Protein AF-A0A6C0DFT8-F1 (afdb_monomer)

Radius of gyration: 17.87 Å; Cα contacts (8 Å, |Δi|>4): 129; chains: 1; bounding box: 35×49×49 Å

Secondary structure (DSSP, 8-state):
--HHHHHHHHHHHHHHHHHHHHHHS-SSTTTT-GGGHHHHHHHHHHHHHHHHHHHHHHHHS-TTSHHHHHHHHHHHHHHHHHHHHSS-HHHHHHHHTTT--TTTSPPPSS---HHHHGGGHHHHHHHHHHHHHHHHHHHHHH-TTS-HHHHHHHHHHHHHHHHHHHHHHHHHTT-PPP--HHHHHHHHS--

Sequence (191 aa):
MDKYLLLTSIVFSVTIVSFIVEYIAPIIKNYGKYKESIKNGVYRFLHYYVFIYIGLFIFLFKSNSVHAYLYLLITLGLFCHWYLCECCILTYLELKSYDIDHNEYPTTFHPTFNSLFRDYADMFMSVVSVIFLITIGSIFYYNKSMPLYIKGLYTVFAVFFLKESVVRQRMNNQIQYPTDIRSFFMKYVHC

Solvent-accessible surface area (backbone atoms only — not comparable to full-atom values): 10799 Å² total; per-residue (Å²): 128,60,59,66,57,52,51,50,52,52,29,51,52,52,41,53,50,29,52,53,45,30,71,77,56,57,89,52,95,72,73,79,58,69,90,44,51,64,62,40,47,52,32,49,35,52,49,42,40,56,49,49,50,57,52,41,36,70,82,67,44,62,46,73,40,76,64,38,58,52,49,50,54,52,51,52,52,49,49,53,44,24,65,76,62,55,27,32,66,50,58,51,59,40,49,67,65,62,80,58,69,46,76,80,50,78,73,57,44,54,86,72,50,45,61,73,45,48,91,47,20,67,60,53,51,51,53,42,51,52,45,37,53,53,40,54,51,45,31,52,66,60,31,70,86,57,57,65,68,59,54,51,52,53,49,52,49,51,54,50,51,56,50,51,53,57,53,46,60,60,41,65,77,72,56,86,67,78,53,52,64,65,62,53,48,59,69,65,71,76,114

Structure (mmCIF, N/CA/C/O backbone):
data_AF-A0A6C0DFT8-F1
#
_entry.id   AF-A0A6C0DFT8-F1
#
loop_
_atom_site.group_PDB
_atom_site.id
_atom_site.type_symbol
_atom_site.label_atom_id
_atom_site.label_alt_id
_atom_site.label_comp_id
_atom_site.label_asym_id
_atom_site.label_entity_id
_atom_site.label_seq_id
_atom_site.pdbx_PDB_ins_code
_atom_site.Cartn_x
_atom_site.Cartn_y
_atom_site.Cartn_z
_atom_site.occupancy
_atom_site.B_iso_or_equiv
_atom_site.auth_seq_id
_atom_site.auth_comp_id
_atom_site.auth_asym_id
_atom_site.auth_atom_id
_atom_site.pdbx_PDB_model_num
ATOM 1 N N . MET A 1 1 ? -4.421 22.908 3.717 1.00 60.84 1 MET A N 1
ATOM 2 C CA . MET A 1 1 ? -4.441 22.093 2.485 1.00 60.84 1 MET A CA 1
ATOM 3 C C . MET A 1 1 ? -5.283 20.860 2.749 1.00 60.84 1 MET A C 1
ATOM 5 O O . MET A 1 1 ? -5.159 20.306 3.838 1.00 60.84 1 MET A O 1
ATOM 9 N N . ASP A 1 2 ? -6.160 20.476 1.822 1.00 88.44 2 ASP A N 1
ATOM 10 C CA . ASP A 1 2 ? -6.917 19.224 1.935 1.00 88.44 2 ASP A CA 1
ATOM 11 C C . ASP A 1 2 ? -5.931 18.045 2.066 1.00 88.44 2 ASP A C 1
ATOM 13 O O . ASP A 1 2 ? -4.943 17.965 1.334 1.00 88.44 2 ASP A O 1
ATOM 17 N N . LYS A 1 3 ? -6.160 17.161 3.041 1.00 88.88 3 LYS A N 1
ATOM 18 C CA . LYS A 1 3 ? -5.289 16.013 3.338 1.00 88.88 3 LYS A CA 1
ATOM 19 C C . LYS A 1 3 ? -5.222 15.036 2.166 1.00 88.88 3 LYS A C 1
ATOM 21 O O . LYS A 1 3 ? -4.167 14.454 1.924 1.00 88.88 3 LYS A O 1
ATOM 26 N N . TYR A 1 4 ? -6.317 14.895 1.424 1.00 87.75 4 TYR A N 1
ATOM 27 C CA . TYR A 1 4 ? -6.369 14.080 0.215 1.00 87.75 4 TYR A CA 1
ATOM 28 C C . TYR A 1 4 ? -5.584 14.718 -0.926 1.00 87.75 4 TYR A C 1
ATOM 30 O O . TYR A 1 4 ? -4.893 14.012 -1.659 1.00 87.75 4 TYR A O 1
ATOM 38 N N . LEU A 1 5 ? -5.616 16.048 -1.036 1.00 91.44 5 LEU A N 1
ATOM 39 C CA . LEU A 1 5 ? -4.786 16.766 -2.001 1.00 91.44 5 LEU A CA 1
ATOM 40 C C . LEU A 1 5 ? -3.299 16.609 -1.661 1.00 91.44 5 LEU A C 1
ATOM 42 O O . LEU A 1 5 ? -2.509 16.310 -2.547 1.00 91.44 5 LEU A O 1
ATOM 46 N N . LEU A 1 6 ? -2.924 16.724 -0.381 1.00 92.50 6 LEU A N 1
ATOM 47 C CA . LEU A 1 6 ? -1.550 16.473 0.068 1.00 92.50 6 LEU A CA 1
ATOM 48 C C . LEU A 1 6 ? -1.092 15.050 -0.264 1.00 92.50 6 LEU A C 1
ATOM 50 O O . LEU A 1 6 ? -0.026 14.881 -0.850 1.00 92.50 6 LEU A O 1
ATOM 54 N N . LEU A 1 7 ? -1.903 14.042 0.068 1.00 92.25 7 LEU A N 1
ATOM 55 C CA . LEU A 1 7 ? -1.623 12.647 -0.273 1.00 92.25 7 LEU A CA 1
ATOM 56 C C . LEU A 1 7 ? -1.415 12.477 -1.781 1.00 92.25 7 LEU A C 1
ATOM 58 O O . LEU A 1 7 ? -0.407 11.919 -2.204 1.00 92.25 7 LEU A O 1
ATOM 62 N N . THR A 1 8 ? -2.337 13.008 -2.583 1.00 93.06 8 THR A N 1
ATOM 63 C CA . THR A 1 8 ? -2.283 12.928 -4.047 1.00 93.06 8 THR A CA 1
ATOM 64 C C . THR A 1 8 ? -1.013 13.584 -4.591 1.00 93.06 8 THR A C 1
ATOM 66 O O . THR A 1 8 ? -0.341 12.994 -5.433 1.00 93.06 8 THR A O 1
ATOM 69 N N . SER A 1 9 ? -0.623 14.750 -4.069 1.00 93.62 9 SER A N 1
ATOM 70 C CA . SER A 1 9 ? 0.609 15.444 -4.464 1.00 93.62 9 SER A CA 1
ATOM 71 C C . SER A 1 9 ? 1.878 14.665 -4.110 1.00 93.62 9 SER A C 1
ATOM 73 O O . SER A 1 9 ? 2.820 14.639 -4.907 1.00 93.62 9 SER A O 1
ATOM 75 N N . ILE A 1 10 ? 1.910 13.998 -2.948 1.00 93.06 10 ILE A N 1
ATOM 76 C CA . ILE A 1 10 ? 3.029 13.125 -2.559 1.00 93.06 10 ILE A CA 1
ATOM 77 C C . ILE A 1 10 ? 3.113 11.942 -3.527 1.00 93.06 10 ILE A C 1
ATOM 79 O O . ILE A 1 10 ? 4.177 11.683 -4.085 1.00 93.06 10 ILE A O 1
ATOM 83 N N . VAL A 1 11 ? 1.994 11.259 -3.778 1.00 93.75 11 VAL A N 1
ATOM 84 C CA . VAL A 1 11 ? 1.933 10.104 -4.689 1.00 93.75 11 VAL A CA 1
ATOM 85 C C . VAL A 1 11 ? 2.362 10.498 -6.101 1.00 93.75 11 VAL A C 1
ATOM 87 O O . VAL A 1 11 ? 3.149 9.791 -6.731 1.00 93.75 11 VAL A O 1
ATOM 90 N N . PHE A 1 12 ? 1.895 11.647 -6.587 1.00 93.75 12 PHE A N 1
ATOM 91 C CA . PHE A 1 12 ? 2.265 12.165 -7.899 1.00 93.75 12 PHE A CA 1
ATOM 92 C C . PHE A 1 12 ? 3.772 12.431 -7.993 1.00 93.75 12 PHE A C 1
ATOM 94 O O . PHE A 1 12 ? 4.428 11.950 -8.916 1.00 93.75 12 PHE A O 1
ATOM 101 N N . SER A 1 13 ? 4.342 13.100 -6.987 1.00 93.75 13 SER A N 1
ATOM 102 C CA . SER A 1 13 ? 5.786 13.356 -6.899 1.00 93.75 13 SER A CA 1
ATOM 103 C C . SER A 1 13 ? 6.598 12.058 -6.896 1.00 93.75 13 SER A C 1
ATOM 105 O O . SER A 1 13 ? 7.537 11.911 -7.674 1.00 93.75 13 SER A O 1
ATOM 107 N N . VAL A 1 14 ? 6.205 11.080 -6.075 1.00 91.06 14 VAL A N 1
ATOM 108 C CA . VAL A 1 14 ? 6.872 9.769 -5.986 1.00 91.06 14 VAL A CA 1
ATOM 109 C C . VAL A 1 14 ? 6.783 9.004 -7.311 1.00 91.06 14 VAL A C 1
ATOM 111 O O . VAL A 1 14 ? 7.754 8.373 -7.725 1.00 91.06 14 VAL A O 1
ATOM 114 N N . THR A 1 15 ? 5.655 9.108 -8.016 1.00 90.25 15 THR A N 1
ATOM 115 C CA . THR A 1 15 ? 5.474 8.494 -9.340 1.00 90.25 15 THR A CA 1
ATOM 116 C C . THR A 1 15 ? 6.429 9.099 -10.368 1.00 90.25 15 THR A C 1
ATOM 118 O O . THR A 1 15 ? 7.072 8.359 -11.110 1.00 90.25 15 THR A O 1
ATOM 121 N N . ILE A 1 16 ? 6.583 10.427 -10.385 1.00 89.69 16 ILE A N 1
ATOM 122 C CA . ILE A 1 16 ? 7.549 11.104 -11.265 1.00 89.69 16 ILE A CA 1
ATOM 123 C C . ILE A 1 16 ? 8.976 10.646 -10.953 1.00 89.69 16 ILE A C 1
ATOM 125 O O . ILE A 1 16 ? 9.716 10.286 -11.867 1.00 89.69 16 ILE A O 1
ATOM 129 N N . VAL A 1 17 ? 9.359 10.616 -9.673 1.00 89.56 17 VAL A N 1
ATOM 130 C CA . VAL A 1 17 ? 10.700 10.168 -9.265 1.00 89.56 17 VAL A CA 1
ATOM 131 C C . VAL A 1 17 ? 10.945 8.723 -9.703 1.00 89.56 17 VAL A C 1
ATOM 133 O O . VAL A 1 17 ? 12.008 8.427 -10.239 1.00 89.56 17 VAL A O 1
ATOM 136 N N . SER A 1 18 ? 9.952 7.842 -9.557 1.00 86.25 18 SER A N 1
ATOM 137 C CA . SER A 1 18 ? 10.034 6.446 -10.004 1.00 86.25 18 SER A CA 1
ATOM 138 C C . SER A 1 18 ? 10.326 6.339 -11.499 1.00 86.25 18 SER A C 1
ATOM 140 O O . SER A 1 18 ? 11.191 5.569 -11.911 1.00 86.25 18 SER A O 1
ATOM 142 N N . PHE A 1 19 ? 9.670 7.160 -12.321 1.00 83.19 19 PHE A N 1
ATOM 143 C CA . PHE A 1 19 ? 9.948 7.208 -13.754 1.00 83.19 19 PHE A CA 1
ATOM 144 C C . PHE A 1 19 ? 11.358 7.690 -14.084 1.00 83.19 19 PHE A C 1
ATOM 146 O O . PHE A 1 19 ? 11.998 7.121 -14.965 1.00 83.19 19 PHE A O 1
ATOM 153 N N . ILE A 1 20 ? 11.850 8.712 -13.382 1.00 84.88 20 ILE A N 1
ATOM 154 C CA . ILE A 1 20 ? 13.210 9.227 -13.580 1.00 84.88 20 ILE A CA 1
ATOM 155 C C . ILE A 1 20 ? 14.244 8.154 -13.217 1.00 84.88 20 ILE A C 1
ATOM 157 O O . ILE A 1 20 ? 15.173 7.911 -13.985 1.00 84.88 20 ILE A O 1
ATOM 161 N N . VAL A 1 21 ? 14.072 7.480 -12.075 1.00 83.25 21 VAL A N 1
ATOM 162 C CA . VAL A 1 21 ?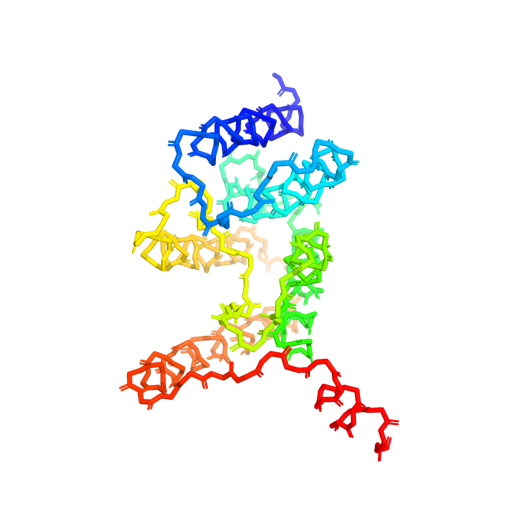 14.981 6.414 -11.623 1.00 83.25 21 VAL A CA 1
ATOM 163 C C . VAL A 1 21 ? 14.982 5.234 -12.595 1.00 83.25 21 VAL A C 1
ATOM 165 O O . VAL A 1 21 ? 16.050 4.714 -12.923 1.00 83.25 21 VAL A O 1
ATOM 168 N N . GLU A 1 22 ? 13.809 4.831 -13.081 1.00 77.00 22 GLU A N 1
ATOM 169 C CA . GLU A 1 22 ? 13.675 3.770 -14.082 1.00 77.00 22 GLU A CA 1
ATOM 170 C C . GLU A 1 22 ? 14.337 4.158 -15.411 1.00 77.00 22 GLU A C 1
ATOM 172 O O . GLU A 1 22 ? 15.022 3.343 -16.017 1.00 77.00 22 GLU A O 1
ATOM 177 N N . TYR A 1 23 ? 14.188 5.412 -15.846 1.00 79.25 23 TYR A N 1
ATOM 178 C CA . TYR A 1 23 ? 14.810 5.905 -17.075 1.00 79.25 23 TYR A CA 1
ATOM 179 C C . TYR A 1 23 ? 16.343 5.904 -16.993 1.00 79.25 23 TYR A C 1
ATOM 181 O O . TYR A 1 23 ? 17.013 5.537 -17.955 1.00 79.25 23 TYR A O 1
ATOM 189 N N . ILE A 1 24 ? 16.904 6.298 -15.844 1.00 83.12 24 ILE A N 1
ATOM 190 C CA . ILE A 1 24 ? 18.359 6.338 -15.626 1.00 83.12 24 ILE A CA 1
ATOM 191 C C . ILE A 1 24 ? 18.943 4.924 -15.518 1.00 83.12 24 ILE A C 1
ATOM 193 O O . ILE A 1 24 ? 20.048 4.674 -15.999 1.00 83.12 24 ILE A O 1
ATOM 197 N N . ALA A 1 25 ? 18.225 4.002 -14.878 1.00 78.38 25 ALA A N 1
ATOM 198 C CA . ALA A 1 25 ? 18.703 2.646 -14.649 1.00 78.38 25 ALA A CA 1
ATOM 199 C C . ALA A 1 25 ? 17.542 1.637 -14.765 1.00 78.38 25 ALA A C 1
ATOM 201 O O . ALA A 1 25 ? 16.952 1.247 -13.755 1.00 78.38 25 ALA A O 1
ATOM 202 N N . PRO A 1 26 ? 17.197 1.187 -15.979 1.00 72.81 26 PRO A N 1
ATOM 203 C CA . PRO A 1 26 ? 16.025 0.347 -16.192 1.00 72.81 26 PRO A CA 1
ATOM 204 C C . PRO A 1 26 ? 16.167 -0.994 -15.473 1.00 72.81 26 PRO A C 1
ATOM 206 O O . PRO A 1 26 ? 17.194 -1.667 -15.578 1.00 72.81 26 PRO A O 1
ATOM 209 N N . ILE A 1 27 ? 15.122 -1.391 -14.749 1.00 66.94 27 ILE A N 1
ATOM 210 C CA . ILE A 1 27 ? 15.013 -2.723 -14.139 1.00 66.94 27 ILE A CA 1
ATOM 211 C C . ILE A 1 27 ? 14.779 -3.764 -15.238 1.00 66.94 27 ILE A C 1
ATOM 213 O O . ILE A 1 27 ? 15.272 -4.890 -15.162 1.00 66.94 27 ILE A O 1
ATOM 217 N N . ILE A 1 28 ? 14.062 -3.372 -16.293 1.00 67.62 28 ILE A N 1
ATOM 218 C CA . ILE A 1 28 ? 13.701 -4.234 -17.416 1.00 67.62 28 ILE A CA 1
ATOM 219 C C . ILE A 1 28 ? 14.394 -3.713 -18.674 1.00 67.62 28 ILE A C 1
ATOM 221 O O . ILE A 1 28 ? 14.113 -2.611 -19.146 1.00 67.62 28 ILE A O 1
ATOM 225 N N . LYS A 1 29 ? 15.292 -4.526 -19.247 1.00 60.53 29 LYS A N 1
ATOM 226 C CA . LYS A 1 29 ? 16.167 -4.143 -20.374 1.00 60.53 29 LYS A CA 1
ATOM 227 C C . LYS A 1 29 ? 15.417 -3.693 -21.645 1.00 60.53 29 LYS A C 1
ATOM 229 O O . LYS A 1 29 ? 16.017 -3.024 -22.477 1.00 60.53 29 LYS A O 1
ATOM 234 N N . ASN A 1 30 ? 14.118 -3.990 -21.769 1.00 56.47 30 ASN A N 1
ATOM 235 C CA . ASN A 1 30 ? 13.268 -3.671 -22.928 1.00 56.47 30 ASN A CA 1
ATOM 236 C C . ASN A 1 30 ? 12.227 -2.557 -22.686 1.00 56.47 30 ASN A C 1
ATOM 238 O O . ASN A 1 30 ? 11.236 -2.473 -23.407 1.00 56.47 30 ASN A O 1
ATOM 242 N N . TYR A 1 31 ? 12.459 -1.653 -21.730 1.00 55.62 31 TYR A N 1
ATOM 243 C CA . TYR A 1 31 ? 11.561 -0.531 -21.387 1.00 55.62 31 TYR A CA 1
ATOM 244 C C . TYR A 1 31 ? 11.181 0.414 -22.568 1.00 55.62 31 TYR A C 1
ATOM 246 O O . TYR A 1 31 ? 10.313 1.273 -22.444 1.00 55.62 31 TYR A O 1
ATOM 254 N N . GLY A 1 32 ? 11.804 0.262 -23.743 1.00 51.97 32 GLY A N 1
ATOM 255 C CA . GLY A 1 32 ? 11.745 1.179 -24.889 1.00 51.97 32 GLY A CA 1
ATOM 256 C C . GLY A 1 32 ? 10.455 1.234 -25.727 1.00 51.97 32 GLY A C 1
ATOM 257 O O . GLY A 1 32 ? 10.418 1.996 -26.694 1.00 51.97 32 GLY A O 1
ATOM 258 N N . LYS A 1 33 ? 9.377 0.501 -25.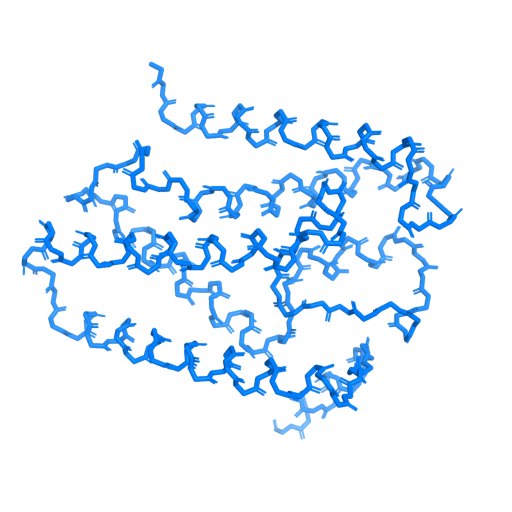410 1.00 55.56 33 LYS A N 1
ATOM 259 C CA . LYS A 1 33 ? 8.088 0.650 -26.125 1.00 55.56 33 LYS A CA 1
ATOM 260 C C . LYS A 1 33 ? 7.224 1.735 -25.461 1.00 55.56 33 LYS A C 1
ATOM 262 O O . LYS A 1 33 ? 6.320 1.461 -24.680 1.00 55.56 33 LYS A O 1
ATOM 267 N N . TYR A 1 34 ? 7.465 2.995 -25.832 1.00 50.66 34 TYR A N 1
ATOM 268 C CA . TYR A 1 34 ? 6.777 4.203 -25.327 1.00 50.66 34 TYR A CA 1
ATOM 269 C C . TYR A 1 34 ? 5.237 4.132 -25.266 1.00 50.66 34 TYR A C 1
ATOM 271 O O . TYR A 1 34 ? 4.624 4.839 -24.468 1.00 50.66 34 TYR A O 1
ATOM 279 N N . LYS A 1 35 ? 4.592 3.287 -26.082 1.00 49.09 35 LYS A N 1
ATOM 280 C CA . LYS A 1 35 ? 3.126 3.166 -26.144 1.00 49.09 35 LYS A CA 1
ATOM 281 C C . LYS A 1 35 ? 2.502 2.549 -24.880 1.00 49.09 35 LYS A C 1
ATOM 283 O O . LYS A 1 35 ? 1.315 2.755 -24.647 1.00 49.09 35 LYS A O 1
ATOM 288 N N . GLU A 1 36 ? 3.290 1.867 -24.046 1.00 60.12 36 GLU A N 1
ATOM 289 C CA . GLU A 1 36 ? 2.834 1.257 -22.782 1.00 60.12 36 GLU A CA 1
ATOM 290 C C . GLU A 1 36 ? 3.220 2.080 -21.532 1.00 60.12 36 GLU A C 1
ATOM 292 O O . GLU A 1 36 ? 2.701 1.841 -20.443 1.00 60.12 36 GLU A O 1
ATOM 297 N N . SER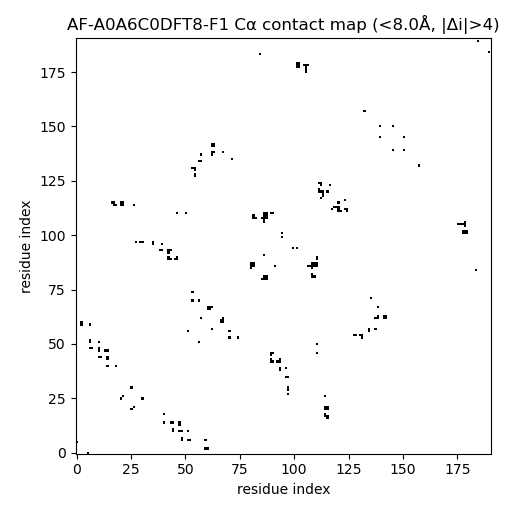 A 1 37 ? 4.024 3.141 -21.697 1.00 67.94 37 SER A N 1
ATOM 298 C CA . SER A 1 37 ? 4.521 4.012 -20.614 1.00 67.94 37 SER A CA 1
ATOM 299 C C . SER A 1 37 ? 3.409 4.674 -19.784 1.00 67.94 37 SER A C 1
ATOM 301 O O . SER A 1 37 ? 3.461 4.669 -18.553 1.00 67.94 37 SER A O 1
ATOM 303 N N . ILE A 1 38 ? 2.358 5.198 -20.430 1.00 76.62 38 ILE A N 1
ATOM 304 C CA . ILE A 1 38 ? 1.273 5.905 -19.722 1.00 76.62 38 ILE A CA 1
ATOM 305 C C . ILE A 1 38 ? 0.462 4.935 -18.859 1.00 76.62 38 ILE A C 1
ATOM 307 O O . ILE A 1 38 ? 0.155 5.237 -17.707 1.00 76.62 38 ILE A O 1
ATOM 311 N N . LYS A 1 39 ? 0.135 3.756 -19.399 1.00 80.50 39 LYS A N 1
ATOM 312 C CA . LYS A 1 39 ? -0.624 2.725 -18.684 1.00 80.50 39 LYS A CA 1
ATOM 313 C C . LYS A 1 39 ? 0.150 2.243 -17.452 1.00 80.50 39 LYS A C 1
ATOM 315 O O . LYS A 1 39 ? -0.421 2.182 -16.364 1.00 80.50 39 LYS A O 1
ATOM 320 N N . ASN A 1 40 ? 1.454 2.019 -17.603 1.00 75.94 40 ASN A N 1
ATOM 321 C CA . ASN A 1 40 ? 2.339 1.639 -16.499 1.00 75.94 40 ASN A CA 1
ATOM 322 C C . ASN A 1 40 ? 2.432 2.759 -15.463 1.00 75.94 40 ASN A C 1
ATOM 324 O O . ASN A 1 40 ? 2.414 2.491 -14.266 1.00 75.94 40 ASN A O 1
ATOM 328 N N . GLY A 1 41 ? 2.425 4.019 -15.904 1.00 80.06 41 GLY A N 1
ATOM 329 C CA . GLY A 1 41 ? 2.352 5.178 -15.015 1.00 80.06 41 GLY A CA 1
ATOM 330 C C . GLY A 1 41 ? 1.092 5.240 -14.181 1.00 80.06 41 GLY A C 1
ATOM 331 O O . GLY A 1 41 ? 1.173 5.518 -12.988 1.00 80.06 41 GLY A O 1
ATOM 332 N N . VAL A 1 42 ? -0.059 4.930 -14.774 1.00 86.75 42 VAL A N 1
ATOM 333 C CA . VAL A 1 42 ? -1.324 4.850 -14.036 1.00 86.75 42 VAL A CA 1
ATOM 334 C C . VAL A 1 42 ? -1.273 3.721 -13.007 1.00 86.75 42 VAL A C 1
ATOM 336 O O . VAL A 1 42 ? -1.652 3.941 -11.857 1.00 86.75 42 VAL A O 1
ATOM 339 N N . TYR A 1 43 ? -0.764 2.539 -13.367 1.00 84.75 43 TYR A N 1
ATOM 340 C CA . TYR A 1 43 ? -0.636 1.435 -12.410 1.00 84.75 43 TYR A CA 1
ATOM 341 C C . TYR A 1 43 ? 0.329 1.759 -11.273 1.00 84.75 43 TYR A C 1
ATOM 343 O O . TYR A 1 43 ? -0.050 1.598 -10.113 1.00 84.75 43 TYR A O 1
ATOM 351 N N . ARG A 1 44 ? 1.510 2.309 -11.577 1.00 83.81 44 ARG A N 1
ATOM 352 C CA . ARG A 1 44 ? 2.474 2.782 -10.572 1.00 83.81 44 ARG A CA 1
ATOM 353 C C . ARG A 1 44 ? 1.862 3.839 -9.660 1.00 83.81 44 ARG A C 1
ATOM 355 O O . ARG A 1 44 ? 1.983 3.731 -8.443 1.00 83.81 44 ARG A O 1
ATOM 362 N N . PHE A 1 45 ? 1.153 4.816 -10.226 1.00 89.94 45 PHE A N 1
ATOM 363 C CA . PHE A 1 45 ? 0.465 5.849 -9.455 1.00 89.94 45 PHE A CA 1
ATOM 364 C C . PHE A 1 45 ? -0.548 5.240 -8.483 1.00 89.94 45 PHE A C 1
ATOM 366 O O . PHE A 1 45 ? -0.506 5.540 -7.293 1.00 89.94 45 PHE A O 1
ATOM 373 N N . LEU A 1 46 ? -1.433 4.358 -8.958 1.00 89.62 46 LEU A N 1
ATOM 374 C CA . LEU A 1 46 ? -2.437 3.703 -8.113 1.00 89.62 46 LEU A CA 1
ATOM 375 C C . LEU A 1 46 ? -1.788 2.846 -7.023 1.00 89.62 46 LEU A C 1
ATOM 377 O O . LEU A 1 46 ? -2.236 2.833 -5.877 1.00 89.62 46 LEU A O 1
ATOM 381 N N . HIS A 1 47 ? -0.710 2.154 -7.372 1.00 85.88 47 HIS A N 1
ATOM 382 C CA . HIS A 1 47 ? 0.022 1.276 -6.472 1.00 85.88 47 HIS A CA 1
ATOM 383 C C . HIS A 1 47 ? 0.701 2.070 -5.356 1.00 85.88 47 HIS A C 1
ATOM 385 O O . HIS A 1 47 ? 0.544 1.746 -4.177 1.00 85.88 47 HIS A O 1
ATOM 391 N N . TYR A 1 48 ? 1.368 3.172 -5.699 1.00 88.06 48 TYR A N 1
ATOM 392 C CA . TYR A 1 48 ? 1.911 4.106 -4.717 1.00 88.06 48 TYR A CA 1
ATOM 393 C C . TYR A 1 48 ? 0.822 4.814 -3.926 1.00 88.06 48 TYR A C 1
ATOM 395 O O . TYR A 1 48 ? 1.013 5.036 -2.735 1.00 88.06 48 TYR A O 1
ATOM 403 N N . TYR A 1 49 ? -0.327 5.117 -4.531 1.00 89.88 49 TYR A N 1
ATOM 404 C CA . TYR A 1 49 ? -1.453 5.714 -3.821 1.00 89.88 49 TYR A CA 1
ATOM 405 C C . TYR A 1 49 ? -1.917 4.815 -2.682 1.00 89.88 49 TYR A C 1
ATOM 407 O O . TYR A 1 49 ? -1.972 5.255 -1.536 1.00 89.88 49 TYR A O 1
ATOM 415 N N . VAL A 1 50 ? -2.193 3.546 -2.986 1.00 86.94 50 VAL A N 1
ATOM 416 C CA . VAL A 1 50 ? -2.595 2.545 -1.992 1.00 86.94 50 VAL A CA 1
ATOM 417 C C . VAL A 1 50 ? -1.549 2.445 -0.886 1.00 86.94 50 VAL A C 1
ATOM 419 O O . VAL A 1 50 ? -1.882 2.489 0.298 1.00 86.94 50 VAL A O 1
ATOM 422 N N . PHE A 1 51 ? -0.278 2.364 -1.260 1.00 83.94 51 PHE A N 1
ATOM 423 C CA . PHE A 1 51 ? 0.787 2.136 -0.300 1.00 83.94 51 PHE A CA 1
ATOM 424 C C . PHE A 1 51 ? 1.074 3.343 0.599 1.00 83.94 51 PHE A C 1
ATOM 426 O O . PHE A 1 51 ? 1.169 3.212 1.819 1.00 83.94 51 PHE A O 1
ATOM 433 N N . ILE A 1 52 ? 1.174 4.535 0.012 1.00 87.75 52 ILE A N 1
ATOM 434 C CA . ILE A 1 52 ? 1.405 5.785 0.740 1.00 87.75 52 ILE A CA 1
ATOM 435 C C . ILE A 1 52 ? 0.184 6.112 1.599 1.00 87.75 52 ILE A C 1
ATOM 437 O O . ILE A 1 52 ? 0.351 6.557 2.731 1.00 87.75 52 ILE A O 1
ATOM 441 N N . TYR A 1 53 ? -1.034 5.834 1.122 1.00 88.88 53 TYR A N 1
ATOM 442 C CA . TYR A 1 53 ? -2.234 5.938 1.949 1.00 88.88 53 TYR A CA 1
ATOM 443 C C . TYR A 1 53 ? -2.138 5.031 3.180 1.00 88.88 53 TYR A C 1
ATOM 445 O O . TYR A 1 53 ? -2.387 5.497 4.291 1.00 88.88 53 TYR A O 1
ATOM 453 N N . ILE A 1 54 ? -1.723 3.771 3.004 1.00 86.69 54 ILE A N 1
ATOM 454 C CA . ILE A 1 54 ? -1.546 2.829 4.116 1.00 86.69 54 ILE A CA 1
ATOM 455 C C . ILE A 1 54 ? -0.495 3.330 5.112 1.00 86.69 54 ILE A C 1
ATOM 457 O O . ILE A 1 54 ? -0.768 3.365 6.315 1.00 86.69 54 ILE A O 1
ATOM 461 N N . GLY A 1 55 ? 0.684 3.715 4.619 1.00 83.56 55 GLY A N 1
ATOM 462 C CA . GLY A 1 55 ? 1.831 4.083 5.449 1.00 83.56 55 GLY A CA 1
ATOM 463 C C . GLY A 1 55 ? 1.724 5.463 6.100 1.00 83.56 55 GLY A C 1
ATOM 464 O O . GLY A 1 55 ? 2.208 5.655 7.211 1.00 83.56 55 GLY A O 1
ATOM 465 N N . LEU A 1 56 ? 1.075 6.435 5.453 1.00 86.31 56 LEU A N 1
ATOM 466 C CA . LEU A 1 56 ? 0.980 7.807 5.964 1.00 86.31 56 LEU A CA 1
ATOM 467 C C . LEU A 1 56 ? -0.340 8.122 6.668 1.00 86.31 56 L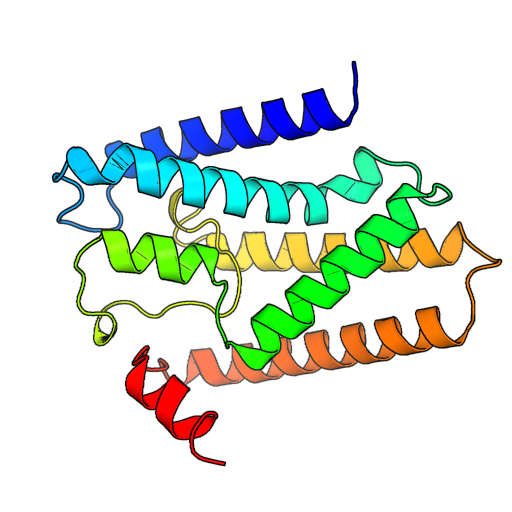EU A C 1
ATOM 469 O O . LEU A 1 56 ? -0.534 9.257 7.111 1.00 86.31 56 LEU A O 1
ATOM 473 N N . PHE A 1 57 ? -1.246 7.151 6.808 1.00 88.81 57 PHE A N 1
ATOM 474 C CA . PHE A 1 57 ? -2.567 7.403 7.378 1.00 88.81 57 PHE A CA 1
ATOM 475 C C . PHE A 1 57 ? -2.509 8.079 8.749 1.00 88.81 57 PHE A C 1
ATOM 477 O O . PHE A 1 57 ? -3.213 9.064 8.955 1.00 88.81 57 PHE A O 1
ATOM 484 N N . ILE A 1 58 ? -1.646 7.611 9.656 1.00 85.06 58 ILE A N 1
ATOM 485 C CA . ILE A 1 58 ? -1.535 8.171 11.011 1.00 85.06 58 ILE A CA 1
ATOM 486 C C . ILE A 1 58 ? -1.070 9.637 11.023 1.00 85.06 58 ILE A C 1
ATOM 488 O O . ILE A 1 58 ? -1.467 10.405 11.897 1.00 85.06 58 ILE A O 1
ATOM 492 N N . PHE A 1 59 ? -0.264 10.047 10.041 1.00 84.62 59 PHE A N 1
ATOM 493 C CA . PHE A 1 59 ? 0.234 11.420 9.926 1.00 84.62 59 PHE A CA 1
ATOM 494 C C . PHE A 1 59 ? -0.788 12.346 9.266 1.00 84.62 59 PHE A C 1
ATOM 496 O O . PHE A 1 59 ? -0.866 13.533 9.586 1.00 84.62 59 PHE A O 1
ATOM 503 N N . LEU A 1 60 ? -1.582 11.810 8.340 1.00 85.75 60 LEU A N 1
ATOM 504 C CA . LEU A 1 60 ? -2.529 12.593 7.556 1.00 85.75 60 LEU A CA 1
ATOM 505 C C . LEU A 1 60 ? -3.903 12.666 8.221 1.00 85.75 60 LEU A C 1
ATOM 507 O O . LEU A 1 60 ? -4.516 13.732 8.242 1.00 85.75 60 LEU A O 1
ATOM 511 N N . PHE A 1 61 ? -4.408 11.586 8.810 1.00 86.06 61 PHE A N 1
ATOM 512 C CA . PHE A 1 61 ? -5.783 11.470 9.294 1.00 86.06 61 PHE A CA 1
ATOM 513 C C . PHE A 1 61 ? -5.838 11.259 10.807 1.00 86.06 61 PHE A C 1
ATOM 515 O O . PHE A 1 61 ? -4.977 10.632 11.410 1.00 86.06 61 PHE A O 1
ATOM 522 N N . LYS A 1 62 ? -6.876 11.811 11.449 1.00 81.69 62 LYS A N 1
ATOM 523 C CA . LYS A 1 62 ? -7.080 11.598 12.886 1.00 81.69 62 LYS A CA 1
ATOM 524 C C . LYS A 1 62 ? -7.616 10.192 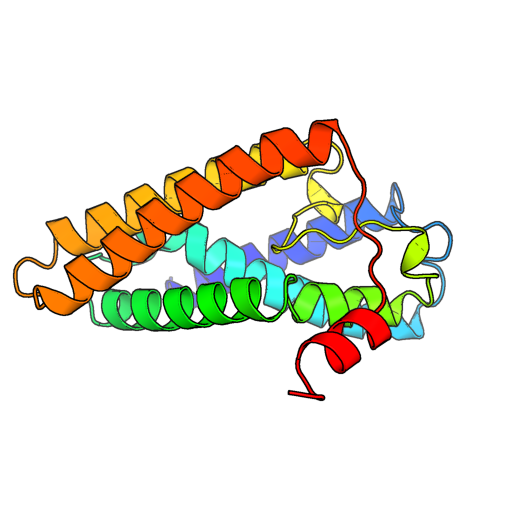13.106 1.00 81.69 62 LYS A C 1
ATOM 526 O O . LYS A 1 62 ? -8.623 9.818 12.500 1.00 81.69 62 LYS A O 1
ATOM 531 N N . SER A 1 63 ? -7.010 9.475 14.043 1.00 78.38 63 SER A N 1
ATOM 532 C CA . SER A 1 63 ? -7.381 8.097 14.344 1.00 78.38 63 SER A CA 1
ATOM 533 C C . SER A 1 63 ? -8.838 7.938 14.781 1.00 78.38 63 SER A C 1
ATOM 535 O O . SER A 1 63 ? -9.394 6.898 14.490 1.00 78.38 63 SER A O 1
ATOM 537 N N . ASN A 1 64 ? -9.501 8.933 15.391 1.00 71.06 64 ASN A N 1
ATOM 538 C CA . ASN A 1 64 ? -10.900 8.807 15.853 1.00 71.06 64 ASN A CA 1
ATOM 539 C C . ASN A 1 64 ? -11.994 9.148 14.812 1.00 71.06 64 ASN A C 1
ATOM 541 O O . ASN A 1 64 ? -13.146 9.380 15.176 1.00 71.06 64 ASN A O 1
ATOM 545 N N . SER A 1 65 ? -11.638 9.266 13.533 1.00 77.12 65 SER A N 1
ATOM 546 C CA . SER A 1 65 ? -12.544 9.761 12.487 1.00 77.12 65 SER A CA 1
ATOM 547 C C . SER A 1 65 ? -13.183 8.634 11.668 1.00 77.12 65 SER A C 1
ATOM 549 O O . SER A 1 65 ? -12.708 7.501 11.677 1.00 77.12 65 SER A O 1
ATOM 551 N N . VAL A 1 66 ? -14.220 8.951 10.879 1.00 84.44 66 VAL A N 1
ATOM 552 C CA . VAL A 1 66 ? -14.815 8.029 9.882 1.00 84.44 66 VAL A CA 1
ATOM 553 C C . VAL A 1 66 ? -13.747 7.435 8.952 1.00 84.44 66 VAL A C 1
ATOM 555 O O . VAL A 1 66 ? -13.840 6.279 8.541 1.00 84.44 66 VAL A O 1
ATOM 558 N N . HIS A 1 67 ? -12.675 8.187 8.691 1.00 87.31 67 HIS A N 1
ATOM 559 C CA . HIS A 1 67 ? -11.541 7.732 7.894 1.00 87.31 67 HIS A CA 1
ATOM 560 C C . HIS A 1 67 ? -10.842 6.503 8.483 1.00 87.31 67 HIS A C 1
ATOM 562 O O . HIS A 1 67 ? -10.267 5.739 7.720 1.00 87.31 67 HIS A O 1
ATOM 568 N N . ALA A 1 68 ? -10.905 6.277 9.799 1.00 89.00 68 ALA A N 1
ATOM 569 C CA . ALA A 1 68 ? -10.323 5.092 10.423 1.00 89.00 68 ALA A CA 1
ATOM 570 C C . ALA A 1 68 ? -11.092 3.818 10.060 1.00 89.00 68 ALA A C 1
ATOM 572 O O . ALA A 1 68 ? -10.475 2.808 9.746 1.00 89.00 68 ALA A O 1
ATOM 573 N N . TYR A 1 69 ? -12.427 3.866 10.021 1.00 88.19 69 TYR A N 1
ATOM 574 C CA . TYR A 1 69 ? -13.233 2.730 9.561 1.00 88.19 69 TYR A CA 1
ATOM 575 C C . TYR A 1 69 ? -13.008 2.447 8.076 1.00 88.19 69 TYR A C 1
ATOM 577 O O . TYR A 1 69 ? -12.862 1.291 7.690 1.00 88.19 69 TYR A O 1
ATOM 585 N N . LEU A 1 70 ? -12.924 3.499 7.255 1.00 89.19 70 LEU A N 1
ATOM 586 C CA . LEU A 1 70 ? -12.607 3.362 5.834 1.00 89.19 70 LEU A CA 1
ATOM 587 C C . LEU A 1 70 ? -11.209 2.761 5.626 1.00 89.19 70 LEU A C 1
ATOM 589 O O . LEU A 1 70 ? -11.046 1.850 4.821 1.00 89.19 70 LEU A O 1
ATOM 593 N N . TYR A 1 71 ? -10.219 3.230 6.385 1.00 91.12 71 TYR A N 1
ATOM 594 C CA . TYR A 1 71 ? -8.860 2.696 6.366 1.00 91.12 71 TYR A CA 1
ATOM 595 C C . TYR A 1 71 ? -8.825 1.215 6.735 1.00 91.12 71 TYR A C 1
ATOM 597 O O . TYR A 1 71 ? -8.223 0.414 6.021 1.00 91.12 71 TYR A O 1
ATOM 605 N N . LEU A 1 72 ? -9.503 0.839 7.824 1.00 91.44 72 LEU A N 1
ATOM 606 C CA . LEU A 1 72 ? -9.654 -0.554 8.221 1.00 91.44 72 LEU A CA 1
ATOM 607 C C . LEU A 1 72 ? -10.269 -1.355 7.060 1.00 91.44 72 LEU A C 1
ATOM 609 O O . LEU A 1 72 ? -9.637 -2.288 6.567 1.00 91.44 72 LEU A O 1
ATOM 613 N N . LEU A 1 73 ? -11.427 -0.958 6.536 1.00 91.12 73 LEU A N 1
ATOM 614 C CA . LEU A 1 73 ? -12.091 -1.691 5.454 1.00 91.12 73 LEU A CA 1
ATOM 615 C C . LEU A 1 73 ? -11.191 -1.886 4.218 1.00 91.12 73 LEU A C 1
ATOM 617 O O . LEU A 1 73 ? -11.083 -3.000 3.705 1.00 91.12 73 LEU A O 1
ATOM 621 N N . ILE A 1 74 ? -10.515 -0.823 3.769 1.00 89.56 74 ILE A N 1
ATOM 622 C CA . ILE A 1 74 ? -9.596 -0.872 2.622 1.00 89.56 74 ILE A CA 1
ATOM 623 C C . ILE A 1 74 ? -8.426 -1.815 2.907 1.00 89.56 74 ILE A C 1
ATOM 625 O O . ILE A 1 74 ? -8.099 -2.659 2.075 1.00 89.56 74 ILE A O 1
ATOM 629 N N . THR A 1 75 ? -7.804 -1.701 4.082 1.00 89.19 75 THR A N 1
ATOM 630 C CA . THR A 1 75 ? -6.658 -2.545 4.448 1.00 89.19 75 THR A CA 1
ATOM 631 C C . THR A 1 75 ? -7.049 -4.014 4.536 1.00 89.19 75 THR A C 1
ATOM 633 O O . THR A 1 75 ? -6.329 -4.852 4.005 1.00 89.19 75 THR A O 1
ATOM 636 N N . LEU A 1 76 ? -8.220 -4.338 5.091 1.00 88.75 76 LEU A N 1
ATOM 637 C CA . LEU A 1 76 ? -8.743 -5.706 5.100 1.00 88.75 76 LEU A CA 1
ATOM 638 C C . LEU A 1 76 ? -8.917 -6.256 3.682 1.00 88.75 76 LEU A C 1
ATOM 640 O O . LEU A 1 76 ? -8.452 -7.357 3.396 1.00 88.75 76 LEU A O 1
ATOM 644 N N . GLY A 1 77 ? -9.542 -5.483 2.789 1.00 87.88 77 GLY A N 1
ATOM 645 C CA . GLY A 1 77 ? -9.712 -5.876 1.390 1.00 87.88 77 GLY A CA 1
ATOM 646 C C . GLY A 1 77 ? -8.376 -6.137 0.694 1.00 87.88 77 GLY A C 1
ATOM 647 O O . GLY A 1 77 ? -8.232 -7.141 0.001 1.00 87.88 77 GLY A O 1
ATOM 648 N N . LEU A 1 78 ? -7.379 -5.282 0.932 1.00 84.62 78 LEU A N 1
ATOM 649 C CA . LEU A 1 78 ? -6.035 -5.442 0.376 1.00 84.62 78 LEU A CA 1
ATOM 650 C C . LEU A 1 78 ? -5.311 -6.669 0.928 1.00 84.62 78 LEU A C 1
ATOM 652 O O . LEU A 1 78 ? -4.681 -7.378 0.153 1.00 84.62 78 LEU A O 1
ATOM 656 N N . PHE A 1 79 ? -5.431 -6.966 2.223 1.00 79.56 79 PHE A N 1
ATOM 657 C CA . PHE A 1 79 ? -4.843 -8.183 2.786 1.00 79.56 79 PHE A CA 1
ATOM 658 C C . PHE A 1 79 ? -5.502 -9.440 2.249 1.00 79.56 79 PHE A C 1
ATOM 660 O O . PHE A 1 79 ? -4.788 -10.364 1.874 1.00 79.56 79 PHE A O 1
ATOM 667 N N . CYS A 1 80 ? -6.834 -9.477 2.178 1.00 82.88 80 CYS A N 1
ATOM 668 C CA . CYS A 1 80 ? -7.543 -10.596 1.566 1.00 82.88 80 CYS A CA 1
ATOM 669 C C . CYS A 1 80 ? -7.119 -10.771 0.105 1.00 82.88 80 CYS A C 1
ATOM 671 O O . CYS A 1 80 ? -6.820 -11.886 -0.308 1.00 82.88 80 CYS A O 1
ATOM 673 N N . HIS A 1 81 ? -7.035 -9.673 -0.652 1.00 81.00 81 HIS A N 1
ATOM 674 C CA . HIS A 1 81 ? -6.560 -9.682 -2.034 1.00 81.00 81 HIS A CA 1
ATOM 675 C C . HIS A 1 81 ? -5.134 -10.233 -2.133 1.00 81.00 81 HIS A C 1
ATOM 677 O O . HIS A 1 81 ? -4.903 -11.184 -2.872 1.00 81.00 81 HIS A O 1
ATOM 683 N N . TRP A 1 82 ? -4.178 -9.693 -1.373 1.00 75.69 82 TRP A N 1
ATOM 684 C CA . TRP A 1 82 ? -2.792 -10.166 -1.419 1.00 75.69 82 TRP A CA 1
ATOM 685 C C . TRP A 1 82 ? -2.684 -11.626 -0.985 1.00 75.69 82 TRP A C 1
ATOM 687 O O . TRP A 1 82 ? -2.003 -12.395 -1.650 1.00 75.69 82 TRP A O 1
ATOM 697 N N . TYR A 1 83 ? -3.411 -12.029 0.060 1.00 74.50 83 TYR A N 1
ATOM 698 C CA . TYR A 1 83 ? -3.443 -13.406 0.546 1.00 74.50 83 TYR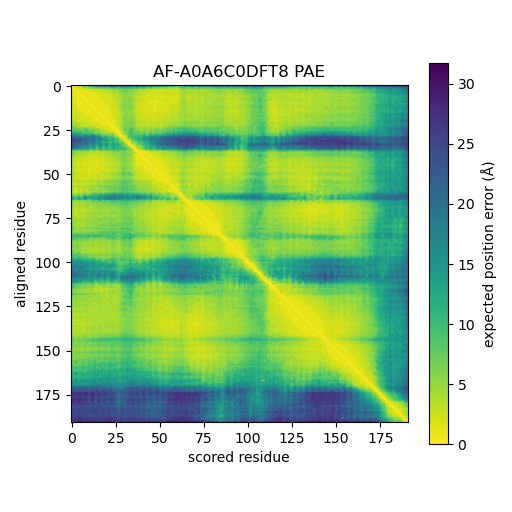 A CA 1
ATOM 699 C C . TYR A 1 83 ? -3.985 -14.403 -0.464 1.00 74.50 83 TYR A C 1
ATOM 701 O O . TYR A 1 83 ? -3.336 -15.414 -0.717 1.00 74.50 83 TYR A O 1
ATOM 709 N N . LEU A 1 84 ? -5.136 -14.115 -1.064 1.00 75.06 84 LEU A N 1
ATOM 710 C CA . LEU A 1 84 ? -5.762 -15.027 -2.017 1.00 75.06 84 LEU A CA 1
ATOM 711 C C . LEU A 1 84 ? -5.036 -15.039 -3.362 1.00 75.06 84 LEU A C 1
ATOM 713 O O . LEU A 1 84 ? -4.915 -16.093 -3.978 1.00 75.06 84 LEU A O 1
ATOM 717 N N . CYS A 1 85 ? -4.564 -13.883 -3.829 1.00 67.88 85 CYS A N 1
ATOM 718 C CA . CYS A 1 85 ? -3.955 -13.756 -5.152 1.00 67.88 85 CYS A CA 1
ATOM 719 C C . CYS A 1 85 ? -2.445 -13.992 -5.160 1.00 67.88 85 CYS A C 1
ATOM 721 O O . CYS A 1 85 ? -1.839 -13.978 -6.229 1.00 67.88 85 CYS A O 1
ATOM 723 N N . GLU A 1 86 ? -1.834 -14.139 -3.987 1.00 64.31 86 GLU A N 1
ATOM 724 C CA . GLU A 1 86 ? -0.391 -14.269 -3.783 1.00 64.31 86 GLU A CA 1
ATOM 725 C C . GLU A 1 86 ? 0.451 -13.128 -4.413 1.00 64.31 86 GLU A C 1
ATOM 727 O O . GLU A 1 86 ? 1.676 -13.209 -4.436 1.00 64.31 86 GLU A O 1
ATOM 732 N N . CYS A 1 87 ? -0.190 -12.060 -4.914 1.00 67.06 87 CYS A N 1
ATOM 733 C CA . CYS A 1 87 ? 0.412 -10.892 -5.556 1.00 67.06 87 CYS A CA 1
ATOM 734 C C . CYS A 1 87 ? -0.537 -9.675 -5.538 1.00 67.06 87 CYS A C 1
ATOM 736 O O . CYS A 1 87 ? -1.770 -9.784 -5.497 1.00 67.06 87 CYS A O 1
ATOM 738 N N . CYS A 1 88 ? 0.029 -8.469 -5.617 1.00 76.00 88 CYS A N 1
ATOM 739 C CA . CYS A 1 88 ? -0.767 -7.271 -5.875 1.00 76.00 88 CYS A CA 1
ATOM 740 C C . CYS A 1 88 ? -1.233 -7.249 -7.335 1.00 76.00 88 CYS A C 1
ATOM 742 O O . CYS A 1 88 ? -0.416 -7.312 -8.254 1.00 76.00 88 CYS A O 1
ATOM 744 N N . ILE A 1 89 ? -2.539 -7.070 -7.556 1.00 77.00 89 ILE A N 1
ATOM 745 C CA . ILE A 1 89 ? -3.107 -7.019 -8.909 1.00 77.00 89 ILE A CA 1
ATOM 746 C C . ILE A 1 89 ? -2.522 -5.875 -9.739 1.00 77.00 89 ILE A C 1
ATOM 748 O O . ILE A 1 89 ? -2.354 -6.021 -10.943 1.00 77.00 89 ILE A O 1
ATOM 752 N N . LEU A 1 90 ? -2.159 -4.755 -9.105 1.00 80.75 90 LEU A N 1
ATOM 753 C CA . LEU A 1 90 ? -1.529 -3.627 -9.791 1.00 80.75 90 LEU A CA 1
ATOM 754 C C . LEU A 1 90 ? -0.117 -3.981 -10.268 1.00 80.75 90 LEU A C 1
ATOM 756 O O . LEU A 1 90 ? 0.199 -3.693 -11.418 1.00 80.75 90 LEU A O 1
ATOM 760 N N . THR A 1 91 ? 0.678 -4.686 -9.451 1.00 75.00 91 THR A N 1
ATOM 761 C CA . THR A 1 91 ? 1.981 -5.230 -9.874 1.00 75.00 91 THR A CA 1
ATOM 762 C C . THR A 1 91 ? 1.814 -6.170 -11.059 1.00 75.00 91 THR A C 1
ATOM 764 O O . THR A 1 91 ? 2.540 -6.067 -12.042 1.00 75.00 91 THR A O 1
ATOM 767 N N . TYR A 1 92 ? 0.838 -7.077 -10.993 1.00 73.56 92 TYR A N 1
ATOM 768 C CA . TYR A 1 92 ? 0.573 -8.015 -12.079 1.00 73.56 92 TYR A CA 1
ATOM 769 C C . TYR A 1 92 ? 0.201 -7.291 -13.383 1.00 73.56 92 TYR A C 1
ATOM 771 O O . TYR A 1 92 ? 0.750 -7.587 -14.446 1.00 73.56 92 TYR A O 1
ATOM 779 N N . LEU A 1 93 ? -0.709 -6.316 -13.304 1.00 78.06 93 LEU A N 1
ATOM 780 C CA . LEU A 1 93 ? -1.130 -5.525 -14.459 1.00 78.06 93 LEU A CA 1
ATOM 781 C C . LEU A 1 93 ? 0.020 -4.707 -15.052 1.00 78.06 93 LEU A C 1
ATOM 783 O O . LEU A 1 93 ? 0.078 -4.590 -16.274 1.00 78.06 93 LEU A O 1
ATOM 787 N N . GLU A 1 94 ? 0.921 -4.188 -14.214 1.00 73.25 94 GLU A N 1
ATOM 788 C CA . GLU A 1 94 ? 2.135 -3.489 -14.644 1.00 73.25 94 GLU A CA 1
ATOM 789 C C . GLU A 1 94 ? 3.131 -4.439 -15.328 1.00 73.25 94 GLU A C 1
ATOM 791 O O . GLU A 1 94 ? 3.684 -4.112 -16.377 1.00 73.25 94 GLU A O 1
ATOM 796 N N . LEU A 1 95 ? 3.332 -5.642 -14.784 1.00 72.00 95 LEU A N 1
ATOM 797 C CA . LEU A 1 95 ? 4.248 -6.634 -15.353 1.00 72.00 95 LEU A CA 1
ATOM 798 C C . LEU A 1 95 ? 3.766 -7.193 -16.686 1.00 72.00 95 LEU A C 1
ATOM 800 O O . LEU A 1 95 ? 4.564 -7.369 -17.605 1.00 72.00 95 LEU A O 1
ATOM 804 N N . LYS A 1 96 ? 2.456 -7.413 -16.823 1.00 72.69 96 LYS A N 1
ATOM 805 C CA . LYS A 1 96 ? 1.843 -7.854 -18.081 1.00 72.69 96 LYS A CA 1
ATOM 806 C C . LYS A 1 96 ? 2.114 -6.882 -19.237 1.00 72.69 96 LYS A C 1
ATOM 808 O O . LYS A 1 96 ? 2.155 -7.296 -20.388 1.00 72.69 96 LYS A O 1
ATOM 813 N N . SER A 1 97 ? 2.289 -5.598 -18.939 1.00 71.56 97 SER A N 1
ATOM 814 C CA . SER A 1 97 ? 2.602 -4.549 -19.918 1.00 71.56 97 SER A CA 1
ATOM 815 C C . SER A 1 97 ? 4.083 -4.400 -20.252 1.00 71.56 97 SER A C 1
ATOM 817 O O . SER A 1 97 ? 4.418 -3.530 -21.042 1.00 71.56 97 SER A O 1
ATOM 819 N N . TYR A 1 98 ? 4.979 -5.195 -19.666 1.00 64.56 98 TYR A N 1
ATOM 820 C CA . TYR A 1 98 ? 6.389 -5.185 -20.060 1.00 64.56 98 TYR A CA 1
ATOM 821 C C . TYR A 1 98 ? 6.761 -6.317 -21.034 1.00 64.56 98 TYR A C 1
ATOM 823 O O . TYR A 1 98 ? 7.923 -6.395 -21.423 1.00 64.56 98 TYR A O 1
ATOM 831 N N . ASP A 1 99 ? 5.801 -7.163 -21.442 1.00 65.38 99 ASP A N 1
ATOM 832 C CA . ASP A 1 99 ? 6.008 -8.284 -22.383 1.00 65.38 99 ASP A CA 1
ATOM 833 C C . ASP A 1 99 ? 7.206 -9.173 -21.986 1.00 65.38 99 ASP A C 1
ATOM 835 O O . ASP A 1 99 ? 8.063 -9.517 -22.799 1.00 65.38 99 ASP A O 1
ATOM 839 N N . ILE A 1 100 ? 7.313 -9.467 -20.686 1.00 64.88 100 ILE A N 1
ATOM 840 C CA . ILE A 1 100 ? 8.413 -10.236 -20.095 1.00 64.88 100 ILE A CA 1
ATOM 841 C C . ILE A 1 100 ? 7.950 -11.669 -19.847 1.00 64.88 100 ILE A C 1
ATOM 843 O O . ILE A 1 100 ? 6.805 -11.881 -19.439 1.00 64.88 100 ILE A O 1
ATOM 847 N N . ASP A 1 101 ? 8.852 -12.642 -20.004 1.00 63.50 101 ASP A N 1
ATOM 848 C CA . ASP A 1 101 ? 8.626 -13.981 -19.467 1.00 63.50 101 ASP A CA 1
ATOM 849 C C . ASP A 1 101 ? 8.497 -13.899 -17.940 1.00 63.50 101 ASP A C 1
ATOM 851 O O . ASP A 1 101 ? 9.447 -13.604 -17.208 1.00 63.50 101 ASP A O 1
ATOM 855 N N . HIS A 1 102 ? 7.284 -14.145 -17.450 1.00 56.31 102 HIS A N 1
ATOM 856 C CA . HIS A 1 102 ? 6.978 -14.100 -16.029 1.00 56.31 102 HIS A CA 1
ATOM 857 C C . HIS A 1 102 ? 7.792 -15.112 -15.221 1.00 56.31 102 HIS A C 1
ATOM 859 O O . HIS A 1 102 ? 7.914 -14.919 -14.019 1.00 56.31 102 HIS A O 1
ATOM 865 N N . ASN A 1 103 ? 8.382 -16.140 -15.833 1.00 56.94 103 ASN A N 1
ATOM 866 C CA . ASN A 1 103 ? 9.236 -17.100 -15.130 1.00 56.94 103 ASN A CA 1
ATOM 867 C C . ASN A 1 103 ? 10.636 -16.551 -14.807 1.00 56.94 103 ASN A C 1
ATOM 869 O O . ASN A 1 103 ? 11.309 -17.098 -13.937 1.00 56.94 103 ASN A O 1
ATOM 873 N N . GLU A 1 104 ? 11.076 -15.478 -15.473 1.00 54.03 104 GLU A N 1
ATOM 874 C CA . GLU A 1 104 ? 12.414 -14.898 -15.281 1.00 54.03 104 GLU A CA 1
ATOM 875 C C . GLU A 1 104 ? 12.465 -13.852 -14.157 1.00 54.03 104 GLU A C 1
ATOM 877 O O . GLU A 1 104 ? 13.541 -13.552 -13.636 1.00 54.03 104 GLU A O 1
ATOM 882 N N . TYR A 1 105 ? 11.313 -13.302 -13.756 1.00 53.84 105 TYR A N 1
ATOM 883 C CA . TYR A 1 105 ? 11.231 -12.222 -12.773 1.00 53.84 105 TYR A CA 1
ATOM 884 C C . TYR A 1 105 ? 10.339 -12.618 -11.594 1.00 53.84 105 TYR A C 1
ATOM 886 O O . TYR A 1 105 ? 9.113 -12.617 -11.734 1.00 53.84 105 TYR A O 1
ATOM 894 N N . PRO A 1 106 ? 10.918 -12.909 -10.414 1.00 51.22 106 PRO A N 1
ATOM 895 C CA . PRO A 1 106 ? 10.129 -13.263 -9.245 1.00 51.22 106 PRO A CA 1
ATOM 896 C C . PRO A 1 106 ? 9.254 -12.074 -8.837 1.00 51.22 106 PRO A C 1
ATOM 898 O O . PRO A 1 106 ? 9.755 -10.990 -8.529 1.00 51.22 106 PRO A O 1
ATOM 901 N N . THR A 1 107 ? 7.933 -12.264 -8.820 1.00 51.28 107 THR A N 1
ATOM 902 C CA . THR A 1 107 ? 7.022 -11.260 -8.262 1.00 51.28 107 THR A CA 1
ATOM 903 C C . THR A 1 107 ? 6.884 -11.456 -6.769 1.00 51.28 107 THR A C 1
ATOM 905 O O . THR A 1 107 ? 6.734 -12.577 -6.285 1.00 51.28 107 THR A O 1
ATOM 908 N N . THR A 1 108 ? 6.888 -10.358 -6.029 1.00 49.12 108 THR A N 1
ATOM 909 C CA . THR A 1 108 ? 6.597 -10.383 -4.603 1.00 49.12 108 THR A CA 1
ATOM 910 C C . THR A 1 108 ? 5.094 -10.278 -4.364 1.00 49.12 108 THR A C 1
ATOM 912 O O . THR A 1 108 ? 4.328 -9.704 -5.142 1.00 49.12 108 THR A O 1
ATOM 915 N N . PHE A 1 109 ? 4.674 -10.830 -3.232 1.00 42.84 109 PHE A N 1
ATOM 916 C CA . PHE A 1 109 ? 3.280 -10.902 -2.804 1.00 42.84 109 PHE A CA 1
ATOM 917 C C . PHE A 1 109 ? 2.626 -9.532 -2.578 1.00 42.84 109 PHE A C 1
ATOM 919 O O . PHE A 1 109 ? 1.405 -9.388 -2.616 1.00 42.84 109 PHE A O 1
ATOM 926 N N . HIS A 1 110 ? 3.446 -8.505 -2.370 1.00 49.78 110 HIS A N 1
ATOM 927 C CA . HIS A 1 110 ? 3.026 -7.164 -2.004 1.00 49.78 110 HIS A CA 1
ATOM 928 C C . HIS A 1 110 ? 3.591 -6.101 -2.956 1.00 49.78 110 HIS A C 1
ATOM 930 O O . HIS A 1 110 ? 4.648 -6.298 -3.553 1.00 49.78 110 HIS A O 1
ATOM 936 N N . PRO A 1 111 ? 2.927 -4.938 -3.048 1.00 54.00 111 PRO A N 1
ATOM 937 C CA . PRO A 1 111 ? 3.416 -3.765 -3.760 1.00 54.00 111 PRO A CA 1
ATOM 938 C C . PRO A 1 111 ? 4.853 -3.388 -3.363 1.00 54.00 111 PRO A C 1
ATOM 940 O O . PRO A 1 111 ? 5.045 -2.769 -2.327 1.00 54.00 111 PRO A O 1
ATOM 943 N N . THR A 1 112 ? 5.880 -3.717 -4.148 1.00 61.69 112 THR A N 1
ATOM 944 C CA . THR A 1 112 ? 7.256 -3.280 -3.840 1.00 61.69 112 THR A CA 1
ATOM 945 C C . THR A 1 112 ? 7.583 -1.955 -4.505 1.00 61.69 112 THR A C 1
ATOM 947 O O . THR A 1 112 ? 7.122 -1.654 -5.604 1.00 61.69 112 THR A O 1
ATOM 950 N N . PHE A 1 113 ? 8.454 -1.181 -3.868 1.00 67.12 113 PHE A N 1
ATOM 951 C CA . PHE A 1 113 ? 9.021 0.046 -4.423 1.00 67.12 113 PHE A CA 1
ATOM 952 C C . PHE A 1 113 ? 10.325 -0.252 -5.178 1.00 67.12 113 PHE A C 1
ATOM 954 O O . PHE A 1 113 ? 11.274 0.520 -5.103 1.00 67.12 113 PHE A O 1
ATOM 961 N N . ASN A 1 114 ? 10.398 -1.379 -5.898 1.00 69.44 114 ASN A N 1
ATOM 962 C CA . ASN A 1 114 ? 11.624 -1.816 -6.582 1.00 69.44 114 ASN A CA 1
ATOM 963 C C . ASN A 1 114 ? 12.138 -0.759 -7.566 1.00 69.44 114 ASN A C 1
ATOM 965 O O . ASN A 1 114 ? 13.333 -0.484 -7.586 1.00 69.44 114 ASN A O 1
ATOM 969 N N . SER A 1 115 ? 11.237 -0.088 -8.290 1.00 69.75 115 SER A N 1
ATOM 970 C CA . SER A 1 115 ? 11.564 1.024 -9.198 1.00 69.75 115 SER A CA 1
ATOM 971 C C . SER A 1 115 ? 12.159 2.258 -8.514 1.00 69.75 115 SER A C 1
ATOM 973 O O . SER A 1 115 ? 12.734 3.103 -9.190 1.00 69.75 115 SER A O 1
ATOM 975 N N . LEU A 1 116 ? 12.074 2.362 -7.185 1.00 74.19 116 LEU A N 1
ATOM 976 C CA . LEU A 1 116 ? 12.645 3.464 -6.406 1.00 74.19 116 LEU A CA 1
ATOM 977 C C . LEU A 1 116 ? 13.833 3.029 -5.545 1.00 74.19 116 LEU A C 1
ATOM 979 O O . LEU A 1 116 ? 14.863 3.696 -5.544 1.00 74.19 116 LEU A O 1
ATOM 983 N N . PHE A 1 117 ? 13.699 1.917 -4.822 1.00 75.88 117 PHE A N 1
ATOM 984 C CA . PHE A 1 117 ? 14.659 1.492 -3.802 1.00 75.88 117 PHE A CA 1
ATOM 985 C C . PHE A 1 117 ? 15.516 0.290 -4.206 1.00 75.88 117 PHE A C 1
ATOM 987 O O . PHE A 1 117 ? 16.496 0.023 -3.516 1.00 75.88 117 PHE A O 1
ATOM 994 N N . ARG A 1 118 ? 15.200 -0.406 -5.310 1.00 75.38 118 ARG A N 1
ATOM 995 C CA . ARG A 1 118 ? 15.949 -1.576 -5.813 1.00 75.38 118 ARG A CA 1
ATOM 996 C C . ARG A 1 118 ? 16.262 -2.577 -4.694 1.00 75.38 118 ARG A C 1
ATOM 998 O O . ARG A 1 118 ? 15.338 -3.078 -4.064 1.00 75.38 118 ARG A O 1
ATOM 1005 N N . ASP A 1 119 ? 17.541 -2.790 -4.399 1.00 74.50 119 ASP A N 1
ATOM 1006 C CA . ASP A 1 119 ? 18.046 -3.717 -3.382 1.00 74.50 119 ASP A CA 1
ATOM 1007 C C . ASP A 1 119 ? 17.595 -3.357 -1.955 1.00 74.50 119 ASP A C 1
ATOM 1009 O O . ASP A 1 119 ? 17.569 -4.206 -1.068 1.00 74.50 119 ASP A O 1
ATOM 1013 N N . TYR A 1 120 ? 17.188 -2.107 -1.717 1.00 77.81 120 TYR A N 1
ATOM 1014 C CA . TYR A 1 120 ? 16.654 -1.652 -0.431 1.00 77.81 120 TYR A CA 1
ATOM 1015 C C . TYR A 1 120 ? 15.131 -1.780 -0.321 1.00 77.81 120 TYR A C 1
ATOM 1017 O O . TYR A 1 120 ? 14.564 -1.416 0.715 1.00 77.81 120 TYR A O 1
ATOM 1025 N N . ALA A 1 121 ? 14.447 -2.268 -1.361 1.00 73.50 121 ALA A N 1
ATOM 1026 C CA . ALA A 1 121 ? 12.992 -2.350 -1.364 1.00 73.50 121 ALA A CA 1
ATOM 1027 C C . ALA A 1 121 ? 12.464 -3.225 -0.221 1.00 73.50 121 ALA A C 1
ATOM 1029 O O . ALA A 1 121 ? 11.571 -2.781 0.494 1.00 73.50 121 ALA A O 1
ATOM 1030 N N . ASP A 1 122 ? 13.050 -4.395 0.038 1.00 70.88 122 ASP A N 1
ATOM 1031 C CA . ASP A 1 122 ? 12.604 -5.288 1.120 1.00 70.88 122 ASP A CA 1
ATOM 1032 C C . ASP A 1 122 ? 12.739 -4.650 2.512 1.00 70.88 122 ASP A C 1
ATOM 1034 O O . ASP A 1 122 ? 11.846 -4.760 3.363 1.00 70.88 122 ASP A O 1
ATOM 1038 N N . MET A 1 123 ? 13.829 -3.911 2.738 1.00 75.69 123 MET A N 1
ATOM 1039 C CA . MET A 1 123 ? 14.028 -3.150 3.972 1.00 75.69 123 MET A CA 1
ATOM 1040 C C . MET A 1 123 ? 12.965 -2.053 4.111 1.00 75.69 123 MET A C 1
ATOM 1042 O O . MET A 1 123 ? 12.344 -1.922 5.168 1.00 75.69 123 MET A O 1
ATOM 1046 N N . PHE A 1 124 ? 12.704 -1.297 3.043 1.00 78.25 124 PHE A N 1
ATOM 1047 C CA . PHE A 1 124 ? 11.670 -0.262 3.031 1.00 78.25 124 PHE A CA 1
ATOM 1048 C C . PHE A 1 124 ? 10.269 -0.841 3.297 1.00 78.25 124 PHE A C 1
ATOM 1050 O O . PHE A 1 124 ? 9.512 -0.305 4.110 1.00 78.25 124 PHE A O 1
ATOM 1057 N N . MET A 1 125 ? 9.943 -1.980 2.684 1.00 76.12 125 MET A N 1
ATOM 1058 C CA . MET A 1 125 ? 8.680 -2.694 2.897 1.00 76.12 125 MET A CA 1
ATOM 1059 C C . MET A 1 125 ? 8.513 -3.170 4.343 1.00 76.12 125 MET A C 1
ATOM 1061 O O . MET A 1 125 ? 7.415 -3.093 4.907 1.00 76.12 125 MET A O 1
ATOM 1065 N N . SER A 1 126 ? 9.603 -3.607 4.974 1.00 77.75 126 SER A N 1
ATOM 1066 C CA . SER A 1 126 ? 9.612 -3.993 6.388 1.00 77.75 126 SER A CA 1
ATOM 1067 C C . SER A 1 126 ? 9.295 -2.799 7.293 1.00 77.75 126 SER A C 1
ATOM 1069 O O . SER A 1 126 ? 8.447 -2.906 8.181 1.00 77.75 126 SER A O 1
ATOM 1071 N N . VAL A 1 127 ? 9.894 -1.633 7.025 1.00 82.38 127 VAL A N 1
ATOM 1072 C CA . VAL A 1 127 ? 9.603 -0.389 7.762 1.00 82.38 127 VAL A CA 1
ATOM 1073 C C . VAL A 1 127 ? 8.131 -0.002 7.624 1.00 82.38 127 VAL A C 1
ATOM 1075 O O . VAL A 1 127 ? 7.473 0.295 8.623 1.00 82.38 127 VAL A O 1
ATOM 1078 N N . VAL A 1 128 ? 7.576 -0.057 6.412 1.00 81.38 128 VAL A N 1
ATOM 1079 C CA . VAL A 1 128 ? 6.164 0.290 6.188 1.00 81.38 128 VAL A CA 1
ATOM 1080 C C . VAL A 1 128 ? 5.228 -0.685 6.900 1.00 81.38 128 VAL A C 1
ATOM 1082 O O . VAL A 1 128 ? 4.221 -0.261 7.465 1.00 81.38 128 VAL A O 1
ATOM 1085 N N . SER A 1 129 ? 5.580 -1.970 6.953 1.00 79.56 129 SER A N 1
ATOM 1086 C CA . SER A 1 129 ? 4.814 -2.978 7.695 1.00 79.56 129 SER A CA 1
ATOM 1087 C C . SER A 1 129 ? 4.762 -2.668 9.196 1.00 79.56 129 SER A C 1
ATOM 1089 O O . SER A 1 129 ? 3.706 -2.785 9.820 1.00 79.56 129 SER A O 1
ATOM 1091 N N . VAL A 1 130 ? 5.869 -2.199 9.781 1.00 84.50 130 VAL A N 1
ATOM 1092 C CA . VAL A 1 130 ? 5.896 -1.746 11.182 1.00 84.50 130 VAL A CA 1
ATOM 1093 C C . VAL A 1 130 ? 5.001 -0.519 11.378 1.00 84.50 130 VAL A C 1
ATOM 1095 O O . VAL A 1 130 ? 4.195 -0.487 12.311 1.00 84.50 130 VAL A O 1
ATOM 1098 N N . ILE A 1 131 ? 5.078 0.467 10.478 1.00 86.69 131 ILE A N 1
ATOM 1099 C CA . ILE A 1 131 ? 4.227 1.670 10.526 1.00 86.69 131 ILE A CA 1
ATOM 1100 C C . ILE A 1 131 ? 2.740 1.304 10.419 1.00 86.69 131 ILE A C 1
ATOM 1102 O O . ILE A 1 131 ? 1.902 1.873 11.126 1.00 86.69 131 ILE A O 1
ATOM 1106 N N . PHE A 1 132 ? 2.401 0.326 9.581 1.00 85.88 132 PHE A N 1
ATOM 1107 C CA . PHE A 1 132 ? 1.044 -0.195 9.460 1.00 85.88 132 PHE A CA 1
ATOM 1108 C C . PHE A 1 132 ? 0.531 -0.763 10.795 1.00 85.88 132 PHE A C 1
ATOM 1110 O O . PHE A 1 132 ? -0.549 -0.378 11.251 1.00 85.88 132 PHE A O 1
ATOM 1117 N N . LEU A 1 133 ? 1.316 -1.606 11.476 1.00 87.81 133 LEU A N 1
ATOM 1118 C CA . LEU A 1 133 ? 0.932 -2.163 12.781 1.00 87.81 133 LEU A CA 1
ATOM 1119 C C . LEU A 1 133 ? 0.738 -1.068 13.840 1.00 87.81 133 LEU A C 1
ATOM 1121 O O . LEU A 1 133 ? -0.247 -1.093 14.584 1.00 87.81 133 LEU A O 1
ATOM 1125 N N . ILE A 1 134 ? 1.629 -0.071 13.868 1.00 90.12 134 ILE A N 1
ATOM 1126 C CA . ILE A 1 134 ? 1.500 1.106 14.742 1.00 90.12 134 ILE A CA 1
ATOM 1127 C C . ILE A 1 134 ? 0.203 1.867 14.436 1.00 90.12 134 ILE A C 1
ATOM 1129 O O . ILE A 1 134 ? -0.492 2.306 15.357 1.00 90.12 134 ILE A O 1
ATOM 1133 N N . THR A 1 135 ? -0.155 1.997 13.159 1.00 90.75 135 THR A N 1
ATOM 1134 C CA . THR A 1 135 ? -1.379 2.678 12.723 1.00 90.75 135 THR A CA 1
ATOM 1135 C C . THR A 1 135 ? -2.629 1.949 13.212 1.00 90.75 135 THR A C 1
ATOM 1137 O O . THR A 1 135 ? -3.494 2.578 13.824 1.00 90.75 135 THR A O 1
ATOM 1140 N N . ILE A 1 136 ? -2.708 0.627 13.031 1.00 90.81 136 ILE A N 1
ATOM 1141 C CA . ILE A 1 136 ? -3.826 -0.188 13.535 1.00 90.81 136 ILE A CA 1
ATOM 1142 C C . ILE A 1 136 ? -3.939 -0.085 15.061 1.00 90.81 136 ILE A C 1
ATOM 1144 O O . ILE A 1 136 ? -5.022 0.188 15.585 1.00 90.81 136 ILE A O 1
ATOM 1148 N N . GLY A 1 137 ? -2.819 -0.226 15.779 1.00 91.25 137 GLY A N 1
ATOM 1149 C CA . GLY A 1 137 ? -2.790 -0.079 17.236 1.00 91.25 137 GLY A CA 1
ATOM 1150 C C . GLY A 1 137 ? -3.272 1.300 17.694 1.00 91.25 137 GLY A C 1
ATOM 1151 O O . GLY A 1 137 ? -4.086 1.407 18.612 1.00 91.25 137 GLY A O 1
ATOM 1152 N N . SER A 1 138 ? -2.852 2.356 16.995 1.00 91.25 138 SER A N 1
ATOM 1153 C CA . SER A 1 138 ? -3.285 3.729 17.267 1.00 91.25 138 SER A CA 1
ATOM 1154 C C . SER A 1 138 ? -4.784 3.914 17.020 1.00 91.25 138 SER A C 1
ATOM 1156 O O . SER A 1 138 ? -5.473 4.522 17.840 1.00 91.25 138 SER A O 1
ATOM 1158 N N . ILE A 1 139 ? -5.329 3.359 15.932 1.00 92.75 139 ILE A N 1
ATOM 1159 C CA . ILE A 1 139 ? -6.774 3.378 15.662 1.00 92.75 139 ILE A CA 1
ATOM 1160 C C . ILE A 1 139 ? -7.539 2.721 16.816 1.00 92.75 139 ILE A C 1
ATOM 1162 O O . ILE A 1 139 ? -8.509 3.304 17.303 1.00 92.75 139 ILE A O 1
ATOM 1166 N N . PHE A 1 140 ? -7.098 1.567 17.315 1.00 92.44 140 PHE A N 1
ATOM 1167 C CA . PHE A 1 140 ? -7.773 0.895 18.433 1.00 92.44 140 PHE A CA 1
ATOM 1168 C C . PHE A 1 140 ? -7.645 1.641 19.756 1.00 92.44 140 PHE A C 1
ATOM 1170 O O . PHE A 1 140 ? -8.612 1.679 20.521 1.00 92.44 140 PHE A O 1
ATOM 1177 N N . TYR A 1 141 ? -6.495 2.265 20.007 1.00 91.44 141 TYR A N 1
ATOM 1178 C CA . TYR A 1 141 ? -6.272 3.073 21.200 1.00 91.44 141 TYR A CA 1
ATOM 1179 C C . TYR A 1 141 ? -7.207 4.293 21.248 1.00 91.44 141 TYR A C 1
ATOM 1181 O O . TYR A 1 141 ? -7.851 4.546 22.270 1.00 91.44 141 TYR A O 1
ATOM 1189 N N . TYR A 1 142 ? -7.330 5.024 20.134 1.00 91.25 142 TYR A N 1
ATOM 1190 C CA . TYR A 1 142 ? -8.143 6.243 20.068 1.00 91.25 142 TYR A CA 1
ATOM 1191 C C . TYR A 1 142 ? -9.644 5.981 19.842 1.00 91.25 142 TYR A C 1
ATOM 1193 O O . TYR A 1 142 ? -10.460 6.812 20.239 1.00 91.25 142 TYR A O 1
ATOM 1201 N N . ASN A 1 143 ? -10.040 4.833 19.274 1.00 90.31 143 ASN A N 1
ATOM 1202 C CA . ASN A 1 143 ? -11.450 4.440 19.109 1.00 90.31 143 ASN A CA 1
ATOM 1203 C C . ASN A 1 143 ? -11.863 3.392 20.142 1.00 90.31 143 ASN A C 1
ATOM 1205 O O . ASN A 1 143 ? -12.093 2.220 19.827 1.00 90.31 143 ASN A O 1
ATOM 1209 N N . LYS A 1 144 ? -12.001 3.815 21.400 1.00 88.25 144 LYS A N 1
ATOM 1210 C CA . LYS A 1 144 ? -12.369 2.901 22.493 1.00 88.25 144 LYS A CA 1
ATOM 1211 C C . LYS A 1 144 ? -13.711 2.200 22.255 1.00 88.25 144 LYS A C 1
ATOM 1213 O O . LYS A 1 144 ? -13.803 1.008 22.537 1.00 88.25 144 LYS A O 1
ATOM 1218 N N . SER A 1 145 ? -14.683 2.901 21.666 1.00 89.75 145 SER A N 1
ATOM 1219 C CA . SER A 1 145 ? -16.021 2.389 21.326 1.00 89.75 145 SER A CA 1
ATOM 1220 C C . SER A 1 145 ? -16.049 1.392 20.165 1.00 89.75 145 SER A C 1
ATOM 1222 O O . SER A 1 145 ? -17.102 0.828 19.881 1.00 89.75 145 SER A O 1
ATOM 1224 N N . MET A 1 146 ? -14.921 1.162 19.485 1.00 90.12 146 MET A N 1
ATOM 1225 C CA . MET A 1 146 ? -14.872 0.220 18.375 1.00 90.12 146 MET A CA 1
ATOM 1226 C C . MET A 1 146 ? -15.214 -1.202 18.860 1.00 90.12 146 MET A C 1
ATOM 1228 O O . MET A 1 146 ? -14.617 -1.655 19.848 1.00 90.12 146 MET A O 1
ATOM 1232 N N . PRO A 1 147 ? -16.132 -1.912 18.175 1.00 93.00 147 PRO A N 1
ATOM 1233 C CA . PRO A 1 147 ? -16.578 -3.233 18.592 1.00 93.00 147 PRO A CA 1
ATOM 1234 C C . PRO A 1 147 ? -15.438 -4.242 18.753 1.00 93.00 147 PRO A C 1
ATOM 1236 O O . PRO A 1 147 ? -14.490 -4.272 17.962 1.00 93.00 147 PRO A O 1
ATOM 1239 N N . LEU A 1 148 ? -15.556 -5.110 19.762 1.00 92.25 148 LEU A N 1
ATOM 1240 C CA . LEU A 1 148 ? -14.521 -6.090 20.105 1.00 92.25 148 LEU A CA 1
ATOM 1241 C C . LEU A 1 148 ? -14.227 -7.065 18.956 1.00 92.25 148 LEU A C 1
ATOM 1243 O O . LEU A 1 148 ? -13.070 -7.416 18.751 1.00 92.25 148 LEU A O 1
ATOM 1247 N N . TYR A 1 149 ? -15.240 -7.451 18.173 1.00 92.75 149 TYR A N 1
ATOM 1248 C CA . TYR A 1 149 ? -15.056 -8.356 17.034 1.00 92.75 149 TYR A CA 1
ATOM 1249 C C . TYR A 1 149 ? -14.175 -7.746 15.932 1.00 92.75 149 TYR A C 1
ATOM 1251 O O . TYR A 1 149 ? -13.402 -8.472 15.317 1.00 92.75 149 TYR A O 1
ATOM 1259 N N . ILE A 1 150 ? -14.225 -6.422 15.716 1.00 91.06 150 ILE A N 1
ATOM 1260 C CA . ILE A 1 150 ? -13.337 -5.740 14.761 1.00 91.06 150 ILE A CA 1
ATOM 1261 C C . ILE A 1 150 ? -11.903 -5.813 15.279 1.00 91.06 150 ILE A C 1
ATOM 1263 O O . ILE A 1 150 ? -11.012 -6.248 14.559 1.00 91.06 150 ILE A O 1
ATOM 1267 N N . LYS A 1 151 ? -11.681 -5.458 16.550 1.00 91.06 151 LYS A N 1
ATOM 1268 C CA . LYS A 1 151 ? -10.348 -5.539 17.169 1.00 91.06 151 LYS A CA 1
ATOM 1269 C C . LYS A 1 151 ? -9.787 -6.961 17.076 1.00 91.06 151 LYS A C 1
ATOM 1271 O O . LYS A 1 151 ? -8.669 -7.137 16.607 1.00 91.06 151 LYS A O 1
ATOM 1276 N N . GLY A 1 152 ? -10.598 -7.960 17.434 1.00 91.62 152 GLY A N 1
ATOM 1277 C CA . GLY A 1 152 ? -10.246 -9.376 17.341 1.00 91.62 152 GLY A CA 1
ATOM 1278 C C . GLY A 1 152 ? -9.872 -9.805 15.921 1.00 91.62 152 GLY A C 1
ATOM 1279 O O . GLY A 1 152 ? -8.824 -10.419 15.741 1.00 91.62 152 GLY A O 1
ATOM 1280 N N . LEU A 1 153 ? -10.664 -9.418 14.914 1.00 91.94 153 LEU A N 1
ATOM 1281 C CA . LEU A 1 153 ? -10.385 -9.708 13.505 1.00 91.94 153 LEU A CA 1
ATOM 1282 C C . LEU A 1 153 ? -8.995 -9.200 13.093 1.00 91.94 153 LEU A C 1
ATOM 1284 O O . LEU A 1 153 ? -8.176 -9.976 12.608 1.00 91.94 153 LEU A O 1
ATOM 1288 N N . TYR A 1 154 ? -8.688 -7.925 13.337 1.00 90.38 154 TYR A N 1
ATOM 1289 C CA . TYR A 1 154 ? -7.381 -7.358 12.975 1.00 90.38 154 TYR A CA 1
ATOM 1290 C C . TYR A 1 154 ? -6.229 -7.898 13.814 1.00 90.38 154 TYR A C 1
ATOM 1292 O O . TYR A 1 154 ? -5.117 -7.987 13.304 1.00 90.38 154 TYR A O 1
ATOM 1300 N N . THR A 1 155 ? -6.456 -8.267 15.076 1.00 87.75 155 THR A N 1
ATOM 1301 C CA . THR A 1 155 ? -5.433 -8.954 15.873 1.00 87.75 155 THR A CA 1
ATOM 1302 C C . THR A 1 155 ? -5.093 -10.309 15.256 1.00 87.75 155 THR A C 1
ATOM 1304 O O . THR A 1 155 ? -3.912 -10.613 15.101 1.00 87.75 155 THR A O 1
ATOM 1307 N N . VAL A 1 156 ? -6.097 -11.089 14.836 1.00 88.56 156 VAL A N 1
ATOM 1308 C CA . VAL A 1 156 ? -5.875 -12.354 14.114 1.00 88.56 156 VAL A CA 1
ATOM 1309 C C . VAL A 1 156 ? -5.109 -12.100 12.815 1.00 88.56 156 VAL A C 1
ATOM 1311 O O . VAL A 1 156 ? -4.107 -12.770 12.574 1.00 88.56 156 VAL A O 1
ATOM 1314 N N . PHE A 1 157 ? -5.504 -11.094 12.028 1.00 85.06 157 PHE A N 1
ATOM 1315 C CA . PHE A 1 157 ? -4.778 -10.716 10.810 1.00 85.06 157 PHE A CA 1
ATOM 1316 C C . PHE A 1 157 ? -3.329 -10.308 11.084 1.00 85.06 157 PHE A C 1
ATOM 1318 O O . PHE A 1 157 ? -2.435 -10.761 10.378 1.00 85.06 157 PHE A O 1
ATOM 1325 N N . ALA A 1 158 ? -3.070 -9.498 12.111 1.00 81.69 158 ALA A N 1
ATOM 1326 C CA . ALA A 1 158 ? -1.720 -9.067 12.462 1.00 81.69 158 ALA A CA 1
ATOM 1327 C C . ALA A 1 158 ? -0.835 -10.255 12.870 1.00 81.69 158 ALA A C 1
ATOM 1329 O O . ALA A 1 158 ? 0.299 -10.360 12.408 1.00 81.69 158 ALA A O 1
ATOM 1330 N N . VAL A 1 159 ? -1.358 -11.180 13.683 1.00 82.88 159 VAL A N 1
ATOM 1331 C CA . VAL A 1 159 ? -0.639 -12.407 14.067 1.00 82.88 159 VAL A CA 1
ATOM 1332 C C . VAL A 1 159 ? -0.366 -13.279 12.846 1.00 82.88 159 VAL A C 1
ATOM 1334 O O . VAL A 1 159 ? 0.750 -13.772 12.681 1.00 82.88 159 VAL A O 1
ATOM 1337 N N . PHE A 1 160 ? -1.362 -13.453 11.977 1.00 81.50 160 PHE A N 1
ATOM 1338 C CA . PHE A 1 160 ? -1.215 -14.242 10.761 1.00 81.50 160 PHE A CA 1
ATOM 1339 C C . PHE A 1 160 ? -0.158 -13.637 9.831 1.00 81.50 160 PHE A C 1
ATOM 1341 O O . PHE A 1 160 ? 0.738 -14.342 9.378 1.00 81.50 160 PHE A O 1
ATOM 1348 N N . PHE A 1 161 ? -0.194 -12.320 9.630 1.00 73.62 161 PHE A N 1
ATOM 1349 C CA . PHE A 1 161 ? 0.763 -11.595 8.799 1.00 73.62 161 PHE A CA 1
ATOM 1350 C C . PHE A 1 161 ? 2.193 -11.671 9.351 1.00 73.62 161 PHE A C 1
ATOM 1352 O O . PHE A 1 161 ? 3.127 -11.922 8.594 1.00 73.62 161 PHE A O 1
ATOM 1359 N N . LEU A 1 162 ? 2.371 -11.519 10.668 1.00 72.25 162 LEU A N 1
ATOM 1360 C CA . LEU A 1 162 ? 3.673 -11.686 11.326 1.00 72.25 162 LEU A CA 1
ATOM 1361 C C . LEU A 1 162 ? 4.205 -13.119 11.203 1.00 72.25 162 LEU A C 1
ATOM 1363 O O . LEU A 1 162 ? 5.401 -13.326 11.019 1.00 72.25 162 LEU A O 1
ATOM 1367 N N . LYS A 1 163 ? 3.331 -14.126 11.300 1.00 77.06 163 LYS A N 1
ATOM 1368 C CA . LYS A 1 163 ? 3.728 -15.525 11.117 1.00 77.06 163 LYS A CA 1
ATOM 1369 C C . LYS A 1 163 ? 4.144 -15.790 9.669 1.00 77.06 163 LYS A C 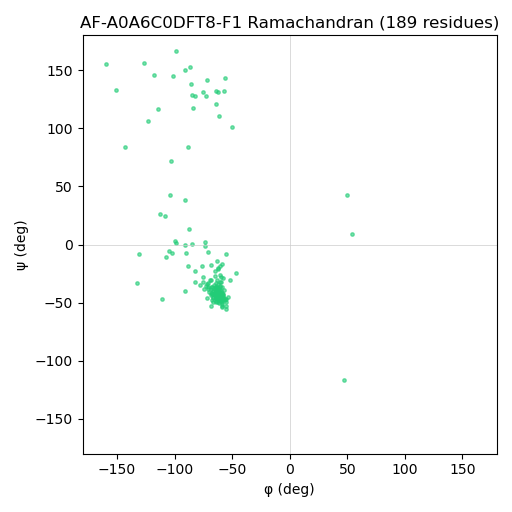1
ATOM 1371 O O . LYS A 1 163 ? 5.196 -16.382 9.443 1.00 77.06 163 LYS A O 1
ATOM 1376 N N . GLU A 1 164 ? 3.339 -15.346 8.709 1.00 70.00 164 GLU A N 1
ATOM 1377 C CA . GLU A 1 164 ? 3.582 -15.528 7.276 1.00 70.00 164 GLU A CA 1
ATOM 1378 C C . GLU A 1 164 ? 4.882 -14.834 6.839 1.00 70.00 164 GLU A C 1
ATOM 1380 O O . GLU A 1 164 ? 5.689 -15.437 6.130 1.00 70.00 164 GLU A O 1
ATOM 1385 N N . SER A 1 165 ? 5.136 -13.607 7.312 1.00 65.12 165 SER A N 1
ATOM 1386 C CA . SER A 1 165 ? 6.363 -12.866 6.995 1.00 65.12 165 SER A CA 1
ATOM 1387 C C . SER A 1 165 ? 7.615 -13.576 7.519 1.00 65.12 165 SER A C 1
ATOM 1389 O O . SER A 1 165 ? 8.584 -13.732 6.776 1.00 65.12 165 SER A O 1
ATOM 1391 N N . VAL A 1 166 ? 7.576 -14.106 8.747 1.00 65.38 166 VAL A N 1
ATOM 1392 C CA . VAL A 1 166 ? 8.683 -14.885 9.332 1.00 65.38 166 VAL A CA 1
ATOM 1393 C C . VAL A 1 166 ? 8.901 -16.207 8.592 1.00 65.38 166 VAL A C 1
ATOM 1395 O O . VAL A 1 166 ? 10.044 -16.588 8.332 1.00 65.38 166 VAL A O 1
ATOM 1398 N N . VAL A 1 167 ? 7.828 -16.924 8.247 1.00 67.06 167 VAL A N 1
ATOM 1399 C CA . VAL A 1 167 ? 7.920 -18.197 7.512 1.00 67.06 167 VAL A CA 1
ATOM 1400 C C . VAL A 1 167 ? 8.502 -17.971 6.116 1.00 67.06 167 VAL A C 1
ATOM 1402 O O . VAL A 1 167 ? 9.415 -18.691 5.711 1.00 67.06 167 VAL A O 1
ATOM 1405 N N . ARG A 1 168 ? 8.046 -16.942 5.398 1.00 59.38 168 ARG A N 1
ATOM 1406 C CA . ARG A 1 168 ? 8.533 -16.648 4.044 1.00 59.38 168 ARG A CA 1
ATOM 1407 C C . ARG A 1 168 ? 9.950 -16.102 4.024 1.00 59.38 168 ARG A C 1
ATOM 1409 O O . ARG A 1 168 ? 10.695 -16.470 3.126 1.00 59.38 168 ARG A O 1
ATOM 1416 N N . GLN A 1 169 ? 10.373 -15.329 5.023 1.00 58.66 169 GLN A N 1
ATOM 1417 C CA . GLN A 1 169 ? 11.778 -14.922 5.138 1.00 58.66 169 GLN A CA 1
ATOM 1418 C C . GLN A 1 169 ? 12.713 -16.140 5.261 1.00 58.66 169 GLN A C 1
ATOM 1420 O O . GLN A 1 169 ? 13.819 -16.128 4.728 1.00 58.66 169 GLN A O 1
ATOM 1425 N N . ARG A 1 170 ? 12.253 -17.234 5.891 1.00 56.41 170 ARG A N 1
ATOM 1426 C CA . ARG A 1 170 ? 12.995 -18.508 5.912 1.00 56.41 170 ARG A CA 1
ATOM 1427 C C . ARG A 1 170 ? 12.968 -19.235 4.565 1.00 56.41 170 ARG A C 1
ATOM 1429 O O . ARG A 1 170 ? 13.970 -19.842 4.209 1.00 56.41 170 ARG A O 1
ATOM 1436 N N . MET A 1 171 ? 11.857 -19.171 3.827 1.00 53.69 171 MET A N 1
ATOM 1437 C CA . MET A 1 171 ? 11.716 -19.832 2.520 1.00 53.69 171 MET A CA 1
ATOM 1438 C C . MET A 1 171 ? 12.409 -19.089 1.372 1.00 53.69 171 MET A C 1
ATOM 1440 O O . MET A 1 171 ? 12.964 -19.747 0.503 1.00 53.69 171 MET A O 1
ATOM 1444 N N . ASN A 1 172 ? 12.442 -17.752 1.364 1.00 47.62 172 ASN A N 1
ATOM 1445 C CA . ASN A 1 172 ? 13.183 -16.967 0.363 1.00 47.62 172 ASN A CA 1
ATOM 1446 C C . ASN A 1 172 ? 14.700 -17.192 0.460 1.00 47.62 172 ASN A C 1
ATOM 1448 O O . ASN A 1 172 ? 15.402 -17.047 -0.533 1.00 47.62 172 ASN A O 1
ATOM 1452 N N . ASN A 1 173 ? 15.200 -17.630 1.620 1.00 46.59 173 ASN A N 1
ATOM 1453 C CA . ASN A 1 173 ? 16.571 -18.127 1.759 1.00 46.59 173 ASN A CA 1
ATOM 1454 C C . ASN A 1 173 ? 16.773 -19.526 1.137 1.00 46.59 173 ASN A C 1
ATOM 1456 O O . ASN A 1 173 ? 17.880 -20.055 1.207 1.00 46.59 173 ASN A O 1
ATOM 1460 N N . GLN A 1 174 ? 15.730 -20.148 0.571 1.00 36.59 174 GLN A N 1
ATOM 1461 C CA . GLN A 1 174 ? 15.772 -21.516 0.049 1.00 36.59 174 GLN A CA 1
ATOM 1462 C C . GLN A 1 174 ? 15.172 -21.698 -1.361 1.00 36.59 174 GLN A C 1
ATOM 1464 O O . GLN A 1 174 ? 15.679 -22.559 -2.074 1.00 36.59 174 GLN A O 1
ATOM 1469 N N . ILE A 1 175 ? 14.132 -20.962 -1.800 1.00 40.56 175 ILE A N 1
ATOM 1470 C CA . ILE A 1 175 ? 13.433 -21.226 -3.084 1.00 40.56 175 ILE A CA 1
ATOM 1471 C C . ILE A 1 175 ? 12.822 -19.945 -3.706 1.00 40.56 175 ILE A C 1
ATOM 1473 O O . ILE A 1 175 ? 12.111 -19.205 -3.028 1.00 40.56 175 ILE A O 1
ATOM 1477 N N . GLN A 1 176 ? 13.045 -19.724 -5.013 1.00 42.38 176 GLN A N 1
ATOM 1478 C CA . GLN A 1 176 ? 12.315 -18.761 -5.862 1.00 42.38 176 GLN A CA 1
ATOM 1479 C C . GLN A 1 176 ? 10.985 -19.372 -6.344 1.00 42.38 176 GLN A C 1
ATOM 1481 O O . GLN A 1 176 ? 10.980 -20.469 -6.899 1.00 42.38 176 GLN A O 1
ATOM 1486 N N . TYR A 1 177 ? 9.860 -18.675 -6.155 1.00 41.06 177 TYR A N 1
ATOM 1487 C CA . TYR A 1 177 ? 8.548 -19.146 -6.618 1.00 41.06 177 TYR A CA 1
ATOM 1488 C C . TYR A 1 177 ? 8.301 -18.759 -8.086 1.00 41.06 177 TYR A C 1
ATOM 1490 O O . TYR A 1 177 ? 8.429 -17.578 -8.413 1.00 41.06 177 TYR A O 1
ATOM 1498 N N . PRO A 1 178 ? 7.919 -19.710 -8.959 1.00 41.41 178 PRO A N 1
ATOM 1499 C CA . PRO A 1 178 ? 7.532 -19.405 -10.329 1.00 41.41 178 PRO A CA 1
ATOM 1500 C C . PRO A 1 178 ? 6.171 -18.705 -10.379 1.00 41.41 178 P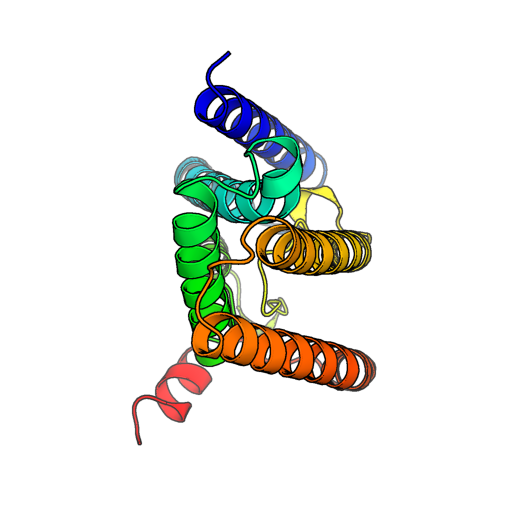RO A C 1
ATOM 1502 O O . PRO A 1 178 ? 5.235 -19.034 -9.652 1.00 41.41 178 PRO A O 1
ATOM 1505 N N . THR A 1 179 ? 6.073 -17.745 -11.287 1.00 48.75 179 THR A N 1
ATOM 1506 C CA . THR A 1 179 ? 4.992 -16.763 -11.426 1.00 48.75 179 THR A CA 1
ATOM 1507 C C . THR A 1 179 ? 4.049 -17.093 -12.581 1.00 48.75 179 THR A C 1
ATOM 1509 O O . THR A 1 179 ? 3.644 -16.228 -13.355 1.00 48.75 179 THR A O 1
ATOM 1512 N N . ASP A 1 180 ? 3.690 -18.371 -12.718 1.00 50.50 180 ASP A N 1
ATOM 1513 C CA . ASP A 1 180 ? 2.777 -18.821 -13.768 1.00 50.50 180 ASP A CA 1
ATOM 1514 C C . ASP A 1 180 ? 1.307 -18.633 -13.356 1.00 50.50 180 ASP A C 1
ATOM 1516 O O . ASP A 1 180 ? 0.800 -19.271 -12.430 1.00 50.50 180 ASP A O 1
ATOM 1520 N N . ILE A 1 181 ? 0.580 -17.805 -14.104 1.00 46.97 181 ILE A N 1
ATOM 1521 C CA . ILE A 1 181 ? -0.855 -17.580 -13.915 1.00 46.97 181 ILE A CA 1
ATOM 1522 C C . ILE A 1 181 ? -1.701 -18.825 -14.186 1.00 46.97 181 ILE A C 1
ATOM 1524 O O . ILE A 1 181 ? -2.784 -18.957 -13.613 1.00 46.97 181 ILE A O 1
ATOM 1528 N N . ARG A 1 182 ? -1.242 -19.746 -15.046 1.00 44.97 182 ARG A N 1
ATOM 1529 C CA . ARG A 1 182 ? -1.941 -21.018 -15.256 1.00 44.97 182 ARG A CA 1
ATOM 1530 C C . ARG A 1 182 ? -1.866 -21.860 -13.997 1.00 44.97 182 ARG A C 1
ATOM 1532 O O . ARG A 1 182 ? -2.887 -22.419 -13.620 1.00 44.97 182 ARG A O 1
ATOM 1539 N N . SER A 1 183 ? -0.730 -21.877 -13.304 1.00 48.47 183 SER A N 1
ATOM 1540 C CA . SER A 1 183 ? -0.623 -22.529 -11.995 1.00 48.47 183 SER A CA 1
ATOM 1541 C C . SER A 1 183 ? -1.579 -21.912 -10.957 1.00 48.47 183 SER A C 1
ATOM 1543 O O . SER A 1 183 ? -2.211 -22.648 -10.205 1.00 48.47 183 SER A O 1
ATOM 1545 N N . PHE A 1 184 ? -1.792 -20.590 -10.990 1.00 44.38 184 PHE A N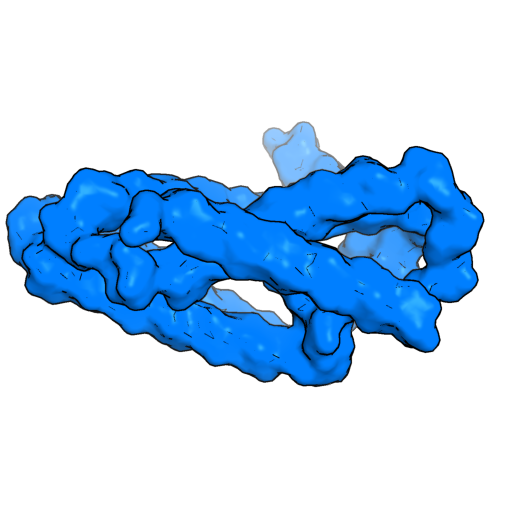 1
ATOM 1546 C CA . PHE A 1 184 ? -2.743 -19.877 -10.127 1.00 44.38 184 PHE A CA 1
ATOM 1547 C C . PHE A 1 184 ? -4.215 -20.205 -10.439 1.00 44.38 184 PHE A C 1
ATOM 1549 O O . PHE A 1 184 ? -4.960 -20.622 -9.550 1.00 44.38 184 PHE A O 1
ATOM 1556 N N . PHE A 1 185 ? -4.641 -20.069 -11.700 1.00 42.22 185 PHE A N 1
ATOM 1557 C CA . PHE A 1 185 ? -6.013 -20.394 -12.108 1.00 42.22 185 PHE A CA 1
ATOM 1558 C C . PHE A 1 185 ? -6.310 -21.891 -11.935 1.00 42.22 185 PHE A C 1
ATOM 1560 O O . PHE A 1 185 ? -7.383 -22.248 -11.460 1.00 42.22 185 PHE A O 1
ATOM 1567 N N . MET A 1 186 ? -5.356 -22.777 -12.230 1.00 42.50 186 MET A N 1
ATOM 1568 C CA . MET A 1 186 ? -5.528 -24.224 -12.043 1.00 42.50 186 MET A CA 1
ATOM 1569 C C . MET A 1 186 ? -5.608 -24.622 -10.561 1.00 42.50 186 MET A C 1
ATOM 1571 O O . MET A 1 186 ? -6.310 -25.574 -10.238 1.00 42.50 186 MET A O 1
ATOM 1575 N N . LYS A 1 187 ? -4.941 -23.894 -9.653 1.00 40.28 187 LYS A N 1
ATOM 1576 C CA . LYS A 1 187 ? -4.953 -24.178 -8.206 1.00 40.28 187 LYS A CA 1
ATOM 1577 C C . LYS A 1 187 ? -6.258 -23.767 -7.512 1.00 40.28 187 LYS A C 1
ATOM 1579 O O . LYS A 1 187 ? -6.603 -24.378 -6.506 1.00 40.28 187 LYS A O 1
ATOM 1584 N N . TYR A 1 188 ? -6.978 -22.764 -8.027 1.00 41.03 188 TYR A N 1
ATOM 1585 C CA . TYR A 1 188 ? -8.125 -22.173 -7.315 1.00 41.03 188 TYR A CA 1
ATOM 1586 C C . TYR A 1 188 ? -9.423 -22.025 -8.128 1.00 41.03 188 TYR A C 1
ATOM 1588 O O . TYR A 1 188 ? -10.450 -21.701 -7.542 1.00 41.03 188 TYR A O 1
ATOM 1596 N N . VAL A 1 189 ? -9.414 -22.263 -9.445 1.00 35.53 189 VAL A N 1
ATOM 1597 C CA . VAL A 1 189 ? -10.624 -22.221 -10.301 1.00 35.53 189 VAL A CA 1
ATOM 1598 C C . VAL A 1 189 ? -11.106 -23.629 -10.697 1.00 35.53 189 VAL A C 1
ATOM 1600 O O . VAL A 1 189 ? -12.189 -23.776 -11.253 1.00 35.53 189 VAL A O 1
ATOM 1603 N N . HIS A 1 190 ? -10.352 -24.677 -10.345 1.00 30.42 190 HIS A N 1
ATOM 1604 C CA . HIS A 1 190 ? -10.732 -26.089 -10.511 1.00 30.42 190 HIS A CA 1
ATOM 1605 C C . HIS A 1 190 ? -10.973 -26.841 -9.181 1.00 30.42 190 HIS A C 1
ATOM 1607 O O . HIS A 1 190 ? -10.856 -28.065 -9.144 1.00 30.42 190 HIS A O 1
ATOM 1613 N N . CYS A 1 191 ? -11.348 -26.123 -8.116 1.00 33.66 191 CYS A N 1
ATOM 1614 C CA . CYS A 1 191 ? -11.996 -26.697 -6.929 1.00 33.66 191 CYS A CA 1
ATOM 1615 C C . CYS A 1 191 ? -13.474 -26.307 -6.910 1.00 33.66 191 CYS A C 1
ATOM 1617 O O . CYS A 1 191 ? -13.751 -25.101 -7.102 1.00 33.66 191 CYS A O 1
#

Organism: NCBI:txid1070528

Mean predicted aligned error: 8.95 Å

Foldseek 3Di:
DQLVVVLLVVLLVLLVLLVVLCVVPPPAPQPPPVVLVVVLSVLSSVQSSLLSCLQCVVVRDPLQDPVVVVSLVSVVVQLVCLVLQVADVSVVSNVVSSPDDQQVDFGHSGRWSCSNQPVCRVVVVVVSLVSNVVSLVNSCVNCVVPDPVSVVVVVVVNVVVVVVVVVVVVCVVPDGDRDDVCCSCVVPVVD

pLDDT: mean 74.71, std 16.32, range [30.42, 93.75]

Nearest PDB structures (foldseek):
  8hj2-assembly1_R  TM=2.098E-01  e=2.675E+00  Homo sapiens
  6li3-assembly1_R  TM=1.846E-01  e=6.404E+00  Homo sapiens